Protein AF-A0A7T8HJ58-F1 (afdb_monomer_lite)

InterPro domains:
  IPR012337 Ribonuclease H-like superfamily [SSF53098] (1-190)

Secondary structure (DSSP, 8-state):
-HHHHHHTHHHHHHHT-STTTGGGSPPHHHHHHHHHHHHHHHHHHHHHHHHHSTT----HHHHSPPTT--HHHHHHHHHHHHHHHHHT--HHHHHHHHHHHHHSTTTTTS---HHHHHHHHHHHHHS---------------------------PPPHHHHHHHHHHHHHHSPPPPTTS-HHHHHHHHTTT-SS--

Organism: Caligus rogercresseyi (NCBI:txid217165)

pLDDT: mean 79.48, std 18.2, range [26.64, 95.81]

Structure (mmCIF, N/CA/C/O backbone):
data_AF-A0A7T8HJ58-F1
#
_entry.id   AF-A0A7T8HJ58-F1
#
loop_
_atom_site.group_PDB
_atom_site.id
_atom_site.type_symbol
_atom_site.label_atom_id
_atom_site.label_alt_id
_atom_site.label_comp_id
_atom_site.label_asym_id
_atom_site.label_entity_id
_atom_site.label_seq_id
_atom_site.pdbx_PDB_ins_code
_atom_site.Cartn_x
_atom_site.Cartn_y
_atom_site.Cartn_z
_atom_site.occupancy
_atom_site.B_iso_or_equiv
_atom_site.auth_seq_id
_atom_site.auth_comp_id
_atom_site.auth_asym_id
_atom_site.auth_atom_id
_atom_site.pdbx_PDB_model_num
ATOM 1 N N . MET A 1 1 ? -7.816 -9.466 20.596 1.00 88.56 1 MET A N 1
ATOM 2 C CA . MET A 1 1 ? -8.111 -9.306 22.045 1.00 88.56 1 MET A CA 1
ATOM 3 C C . MET A 1 1 ? -9.407 -8.534 22.263 1.00 88.56 1 MET A C 1
ATOM 5 O O . MET A 1 1 ? -10.289 -9.094 22.894 1.00 88.56 1 MET A O 1
ATOM 9 N N . ILE A 1 2 ? -9.541 -7.308 21.736 1.00 92.75 2 ILE A N 1
ATOM 10 C CA . ILE A 1 2 ? -10.750 -6.470 21.883 1.00 92.75 2 ILE A CA 1
ATOM 11 C C . ILE A 1 2 ? -12.004 -7.170 21.347 1.00 92.75 2 ILE A C 1
ATOM 13 O O . ILE A 1 2 ? -13.004 -7.227 22.049 1.00 92.75 2 ILE A O 1
ATOM 17 N N . GLU A 1 3 ? -11.918 -7.798 20.173 1.00 94.44 3 GLU A N 1
ATOM 18 C CA . GLU A 1 3 ? -12.999 -8.624 19.614 1.00 94.44 3 GLU A CA 1
ATOM 19 C C . GLU A 1 3 ? -13.558 -9.648 20.614 1.00 94.44 3 GLU A C 1
ATOM 21 O O . GLU A 1 3 ? -14.758 -9.680 20.856 1.00 94.44 3 GLU A O 1
ATOM 26 N N . ARG A 1 4 ? -12.687 -10.390 21.311 1.00 95.00 4 ARG A N 1
ATOM 27 C CA . ARG A 1 4 ? -13.115 -11.354 22.338 1.00 95.00 4 ARG A CA 1
ATOM 28 C C . ARG A 1 4 ? -13.800 -10.682 23.528 1.00 95.00 4 ARG A C 1
ATOM 30 O O . ARG A 1 4 ? -14.690 -11.273 24.123 1.00 95.00 4 ARG A O 1
ATOM 37 N N . ILE A 1 5 ? -13.380 -9.477 23.912 1.00 92.56 5 ILE A N 1
ATOM 38 C CA . ILE A 1 5 ? -14.014 -8.728 25.010 1.00 92.56 5 ILE A CA 1
ATOM 39 C C . ILE A 1 5 ? -15.430 -8.303 24.602 1.00 92.56 5 ILE A C 1
ATOM 41 O O . ILE A 1 5 ? -16.358 -8.462 25.392 1.00 92.56 5 ILE A O 1
ATOM 45 N N . LEU A 1 6 ? -15.598 -7.821 23.366 1.00 94.44 6 LEU A N 1
ATOM 46 C CA . LEU A 1 6 ? -16.897 -7.446 22.805 1.00 94.44 6 LEU A CA 1
ATOM 47 C C . LEU A 1 6 ? -17.836 -8.662 22.705 1.00 94.44 6 LEU A C 1
ATOM 49 O O . LEU A 1 6 ? -18.962 -8.610 23.197 1.00 94.44 6 LEU A O 1
ATOM 53 N N . GLU A 1 7 ? -17.351 -9.789 22.173 1.00 95.81 7 GLU A N 1
ATOM 54 C CA . GLU A 1 7 ? -18.101 -11.053 22.077 1.00 95.81 7 GLU A CA 1
ATOM 55 C C . GLU A 1 7 ? -18.546 -11.590 23.445 1.00 95.81 7 GLU A C 1
ATOM 57 O O . GLU A 1 7 ? -19.668 -12.069 23.609 1.00 95.81 7 GLU A O 1
ATOM 62 N N . GLN A 1 8 ? -17.669 -11.509 24.450 1.00 95.50 8 GLN A N 1
ATOM 63 C CA . GLN A 1 8 ? -17.928 -12.023 25.796 1.00 95.50 8 GLN A CA 1
ATOM 64 C C . GLN A 1 8 ? -18.651 -11.013 26.701 1.00 95.50 8 GLN A C 1
ATOM 66 O O . GLN A 1 8 ? -18.809 -11.270 27.896 1.00 95.50 8 GLN A O 1
ATOM 71 N N . GLY A 1 9 ? -19.137 -9.888 26.165 1.00 92.75 9 GLY A N 1
ATOM 72 C CA . GLY A 1 9 ? -19.814 -8.831 26.924 1.00 92.75 9 GLY A CA 1
ATOM 73 C C . GLY A 1 9 ? -20.884 -9.330 27.913 1.00 92.75 9 GLY A C 1
ATOM 74 O O . GLY A 1 9 ? -20.852 -8.931 29.082 1.00 92.75 9 GLY A O 1
ATOM 75 N N . PRO A 1 10 ? -21.801 -10.242 27.528 1.00 92.88 10 PRO A N 1
ATOM 76 C CA . PRO A 1 10 ? -22.794 -10.800 28.450 1.00 92.88 10 PRO A CA 1
ATOM 77 C C . PRO A 1 10 ? -22.184 -11.633 29.586 1.00 92.88 10 PRO A C 1
ATOM 79 O O . PRO A 1 10 ? -22.641 -11.550 30.728 1.00 92.88 10 PRO A O 1
ATOM 82 N N . ALA A 1 11 ? -21.144 -12.419 29.293 1.00 94.56 11 ALA A N 1
ATOM 83 C CA . ALA A 1 11 ? -20.448 -13.230 30.289 1.00 94.56 11 ALA A CA 1
ATOM 84 C C . ALA A 1 11 ? -19.690 -12.345 31.289 1.00 94.56 11 ALA A C 1
ATOM 86 O O . ALA A 1 11 ? -19.762 -12.582 32.493 1.00 94.56 11 ALA A O 1
ATOM 87 N N . ILE A 1 12 ? -19.044 -11.281 30.801 1.00 92.06 12 ILE A N 1
ATOM 88 C CA . ILE A 1 12 ? -18.358 -10.280 31.627 1.00 92.06 12 ILE A CA 1
ATOM 89 C C . ILE A 1 12 ? -19.356 -9.571 32.549 1.00 92.06 12 ILE A C 1
ATOM 91 O O . ILE A 1 12 ? -19.123 -9.493 33.752 1.00 92.06 12 ILE A O 1
ATOM 95 N N . ARG A 1 13 ? -20.504 -9.122 32.020 1.00 92.56 13 ARG A N 1
ATOM 96 C CA . ARG A 1 13 ? -21.575 -8.511 32.830 1.00 92.56 13 ARG A CA 1
ATOM 97 C C . ARG A 1 13 ? -22.054 -9.451 33.933 1.00 92.56 13 ARG A C 1
ATOM 99 O O . ARG A 1 13 ? -22.189 -9.022 35.070 1.00 92.56 13 ARG A O 1
ATOM 106 N N . ARG A 1 14 ? -22.258 -10.733 33.614 1.00 92.31 14 ARG A N 1
ATOM 107 C CA . ARG A 1 14 ? -22.703 -11.741 34.586 1.00 92.31 14 ARG A CA 1
ATOM 108 C C . ARG A 1 14 ? -21.652 -12.035 35.658 1.00 92.31 14 ARG A C 1
ATOM 110 O O . ARG A 1 14 ? -22.008 -12.242 36.810 1.00 92.31 14 ARG A O 1
ATOM 117 N N . ALA A 1 15 ? -20.375 -12.061 35.284 1.00 92.44 15 ALA A N 1
ATOM 118 C CA . ALA A 1 15 ? -19.271 -12.283 36.214 1.00 92.44 15 ALA A CA 1
ATOM 119 C C . ALA A 1 15 ? -19.024 -11.088 37.155 1.00 92.44 15 ALA A C 1
ATOM 121 O O . ALA A 1 15 ? -18.455 -11.267 38.229 1.00 92.44 15 ALA A O 1
ATOM 122 N N . LEU A 1 16 ? -19.440 -9.880 36.762 1.00 92.62 16 LEU A N 1
ATOM 123 C CA . LEU A 1 16 ? -19.224 -8.632 37.503 1.00 92.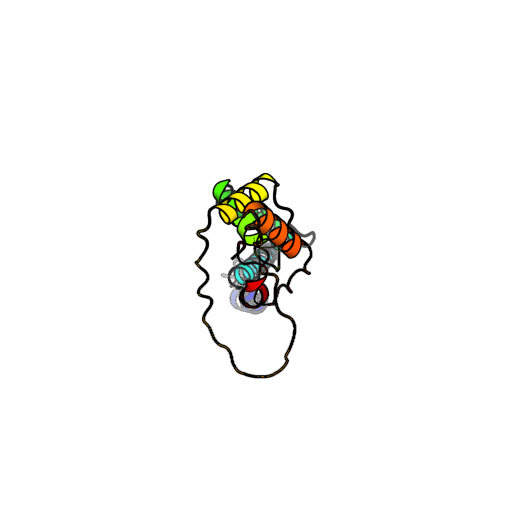62 16 LEU A CA 1
ATOM 124 C C . LEU A 1 16 ? -20.508 -8.060 38.131 1.00 92.62 16 LEU A C 1
ATOM 126 O O . LEU A 1 16 ? -20.518 -6.904 38.544 1.00 92.62 16 LEU A O 1
ATOM 130 N N . ASP A 1 17 ? -21.577 -8.852 38.225 1.00 90.12 17 ASP A N 1
ATOM 131 C CA . ASP A 1 17 ? -22.891 -8.411 38.730 1.00 90.12 17 ASP A CA 1
ATOM 132 C C . ASP A 1 17 ? -22.931 -8.201 40.263 1.00 90.12 17 ASP A C 1
ATOM 134 O O . ASP A 1 17 ? -23.942 -7.807 40.845 1.00 90.12 17 ASP A O 1
ATOM 138 N N . ASP A 1 18 ? -21.811 -8.425 40.954 1.00 93.69 18 ASP A N 1
ATOM 139 C CA . ASP A 1 18 ? -21.693 -8.152 42.381 1.00 93.69 18 ASP A CA 1
ATOM 140 C C . ASP A 1 18 ? -21.575 -6.645 42.658 1.00 93.69 18 ASP A C 1
ATOM 142 O O . ASP A 1 18 ? -20.832 -5.914 42.001 1.00 93.69 18 ASP A O 1
ATOM 146 N N . ARG A 1 19 ? -22.201 -6.167 43.745 1.00 87.50 19 ARG A N 1
ATOM 147 C CA . ARG A 1 19 ? -22.159 -4.743 44.164 1.00 87.50 19 ARG A CA 1
ATOM 148 C C . ARG A 1 19 ? -20.751 -4.147 44.263 1.00 87.50 19 ARG A C 1
ATOM 150 O O . ARG A 1 19 ? -20.590 -2.935 44.166 1.00 87.50 19 ARG A O 1
ATOM 157 N N . ARG A 1 20 ? -19.737 -4.979 44.522 1.00 90.94 20 ARG A N 1
ATOM 158 C CA . ARG A 1 20 ? -18.341 -4.540 44.655 1.00 90.94 20 ARG A CA 1
ATOM 159 C C . ARG A 1 20 ? -17.664 -4.303 43.312 1.00 90.94 20 ARG A C 1
ATOM 161 O O . ARG A 1 20 ? -16.733 -3.515 43.276 1.00 90.94 20 ARG A O 1
ATOM 168 N N . THR A 1 21 ? -18.105 -4.961 42.246 1.00 90.62 21 THR A N 1
ATOM 169 C CA . THR A 1 21 ? -17.455 -4.965 40.925 1.00 90.62 21 THR A CA 1
ATOM 170 C C . THR A 1 21 ? -18.349 -4.417 39.819 1.00 90.62 21 THR A C 1
ATOM 172 O O . THR A 1 21 ? -17.864 -4.191 38.716 1.00 90.62 21 THR A O 1
ATOM 175 N N . GLN A 1 22 ? -19.606 -4.087 40.123 1.00 88.62 22 GLN A N 1
ATOM 176 C CA . GLN A 1 22 ? -20.561 -3.500 39.181 1.00 88.62 22 GLN A CA 1
ATOM 177 C C . GLN A 1 22 ? -20.037 -2.230 38.488 1.00 88.62 22 GLN A C 1
ATOM 179 O O . GLN A 1 22 ? -20.353 -1.978 37.330 1.00 88.62 22 GLN A O 1
ATOM 184 N N . HIS A 1 23 ? -19.200 -1.444 39.172 1.00 89.06 23 HIS A N 1
ATOM 185 C CA . HIS A 1 23 ? -18.573 -0.240 38.615 1.00 89.06 23 HIS A CA 1
ATOM 186 C C . HIS A 1 23 ? -17.506 -0.530 37.542 1.00 89.06 23 HIS A C 1
ATOM 188 O O . HIS A 1 23 ? -17.056 0.395 36.878 1.00 89.06 23 HIS A O 1
ATOM 194 N N . LEU A 1 24 ? -17.087 -1.791 37.387 1.00 91.50 24 LEU A N 1
ATOM 195 C CA . LEU A 1 24 ? -16.155 -2.253 36.353 1.00 91.50 24 LEU A CA 1
ATOM 196 C C . LEU A 1 24 ? -16.876 -2.767 35.103 1.00 91.50 24 LEU A C 1
ATOM 198 O O . LEU A 1 24 ? -16.220 -3.120 34.125 1.00 91.50 24 LEU A O 1
ATOM 202 N N . ILE A 1 25 ? -18.210 -2.862 35.130 1.00 91.94 25 ILE A N 1
ATOM 203 C CA . ILE A 1 25 ? -18.982 -3.263 33.958 1.00 91.94 25 ILE A CA 1
ATOM 204 C C . ILE A 1 25 ? -18.832 -2.170 32.891 1.00 91.94 25 ILE A C 1
ATOM 206 O O . ILE A 1 25 ? -19.211 -1.029 33.165 1.00 91.94 25 ILE A O 1
ATOM 210 N N . PRO A 1 26 ? -18.354 -2.503 31.676 1.00 91.62 26 PRO A N 1
ATOM 211 C CA . PRO A 1 26 ? -18.204 -1.522 30.611 1.00 91.62 26 PRO A CA 1
ATOM 212 C C . PRO A 1 26 ? -19.526 -0.806 30.322 1.00 91.62 26 PRO A C 1
ATOM 214 O O . PRO A 1 26 ? -20.581 -1.434 30.114 1.00 91.62 26 PRO A O 1
ATOM 217 N N . SER A 1 27 ? -19.457 0.519 30.315 1.00 93.69 27 SER A N 1
ATOM 218 C CA . SER A 1 27 ? -20.542 1.380 29.864 1.00 93.69 27 SER A CA 1
ATOM 219 C C . SER A 1 27 ? -20.723 1.262 28.347 1.00 93.69 27 SER A C 1
ATOM 221 O O . SER A 1 27 ? -19.901 0.660 27.654 1.00 93.69 27 SER A O 1
ATOM 223 N N . TRP A 1 28 ? -21.801 1.839 27.806 1.00 93.88 28 TRP A N 1
ATOM 224 C CA . TRP A 1 28 ? -21.956 1.914 26.349 1.00 93.88 28 TRP A CA 1
ATOM 225 C C . TRP A 1 28 ? -20.803 2.700 25.706 1.00 93.88 28 TRP A C 1
ATOM 227 O O . TRP A 1 28 ? -20.348 2.322 24.641 1.00 93.88 28 TRP A O 1
ATOM 237 N N . GLN A 1 29 ? -20.267 3.728 26.379 1.00 94.44 29 GLN A N 1
ATOM 238 C CA . GLN A 1 29 ? -19.170 4.546 25.848 1.00 94.44 29 GLN A CA 1
ATOM 239 C C . GLN A 1 29 ? -17.892 3.726 25.728 1.00 94.44 29 GLN A C 1
ATOM 241 O O . GLN A 1 29 ? -17.191 3.815 24.724 1.00 94.44 29 GLN A O 1
ATOM 246 N N . ASP A 1 30 ? -17.608 2.902 26.737 1.00 93.69 30 ASP A N 1
ATOM 247 C CA . ASP A 1 30 ? -16.460 1.999 26.696 1.00 93.69 30 ASP A CA 1
ATOM 248 C C . ASP A 1 30 ? -16.602 1.002 25.539 1.00 93.69 30 ASP A C 1
ATOM 250 O O . ASP A 1 30 ? -15.628 0.720 24.843 1.00 93.69 30 ASP A O 1
ATOM 254 N N . ILE A 1 31 ? -17.821 0.495 25.309 1.00 93.69 31 ILE A N 1
ATOM 255 C CA . ILE A 1 31 ? -18.131 -0.415 24.200 1.00 93.69 31 ILE A CA 1
ATOM 256 C C . ILE A 1 31 ? -17.937 0.283 22.852 1.00 93.69 31 ILE A C 1
ATOM 258 O O . ILE A 1 31 ? -17.195 -0.245 22.030 1.00 93.69 31 ILE A O 1
ATOM 262 N N . ASP A 1 32 ? -18.484 1.483 22.658 1.00 92.62 32 ASP A N 1
ATOM 263 C CA . ASP A 1 32 ? -18.338 2.254 21.416 1.00 92.62 32 ASP A CA 1
ATOM 264 C C . ASP A 1 32 ? -16.855 2.528 21.090 1.00 92.62 32 ASP A C 1
ATOM 266 O O . ASP A 1 32 ? -16.406 2.402 19.946 1.00 92.62 32 ASP A O 1
ATOM 270 N N . VAL A 1 33 ? -16.052 2.867 22.108 1.00 93.75 33 VAL A N 1
ATOM 271 C CA . VAL A 1 33 ? -14.602 3.066 21.953 1.00 93.75 33 VAL A CA 1
ATOM 272 C C . VAL A 1 33 ? -13.906 1.758 21.576 1.00 93.75 33 VAL A C 1
ATOM 274 O O . VAL A 1 33 ? -13.052 1.753 20.685 1.00 93.75 33 VAL A O 1
ATOM 277 N N . MET A 1 34 ? -14.263 0.645 22.221 1.00 94.62 34 MET A N 1
ATOM 278 C CA . MET A 1 34 ? -13.721 -0.675 21.892 1.00 94.62 34 MET A CA 1
ATOM 279 C C . MET A 1 34 ? -14.100 -1.114 20.474 1.00 94.62 34 MET A C 1
ATOM 281 O O . MET A 1 34 ? -13.246 -1.641 19.767 1.00 94.62 34 MET A O 1
ATOM 285 N N . GLU A 1 35 ? -15.331 -0.875 20.027 1.00 93.44 35 GLU A N 1
ATOM 286 C CA . GLU A 1 35 ? -15.784 -1.186 18.668 1.00 93.44 35 GLU A CA 1
ATOM 287 C C . GLU A 1 35 ? -15.015 -0.377 17.620 1.00 93.44 3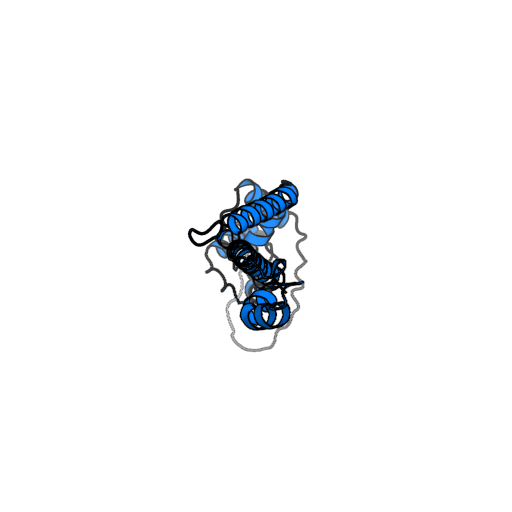5 GLU A C 1
ATOM 289 O O . GLU A 1 35 ? -14.481 -0.953 16.670 1.00 93.44 35 GLU A O 1
ATOM 294 N N . SER A 1 36 ? -14.856 0.932 17.841 1.00 93.31 36 SER A N 1
ATOM 295 C CA . SER A 1 36 ? -14.039 1.799 16.983 1.00 93.31 36 SER A CA 1
ATOM 296 C C . SER A 1 36 ? -12.575 1.346 16.928 1.00 93.31 36 SER A C 1
ATOM 298 O O . SER A 1 36 ? -11.978 1.280 15.852 1.00 93.31 36 SER A O 1
ATOM 300 N N . GLY A 1 37 ? -12.003 0.966 18.076 1.00 92.88 37 GLY A N 1
ATOM 301 C CA . GLY A 1 37 ? -10.657 0.400 18.156 1.00 92.88 37 GLY A CA 1
ATOM 302 C C . GLY A 1 37 ? -10.531 -0.936 17.427 1.00 92.88 37 GLY A C 1
ATOM 303 O O . GLY A 1 37 ? -9.549 -1.167 16.726 1.00 92.88 37 GLY A O 1
ATOM 304 N N . ASN A 1 38 ? -11.531 -1.809 17.545 1.00 93.75 38 ASN A N 1
ATOM 305 C CA . ASN A 1 38 ? -11.549 -3.099 16.864 1.00 93.75 38 ASN A CA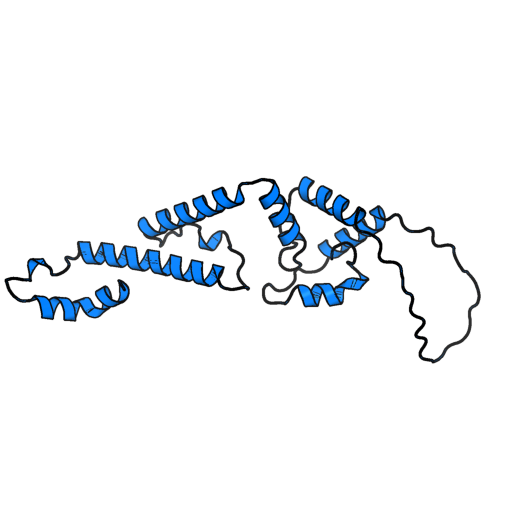 1
ATOM 306 C C . ASN A 1 38 ? -11.634 -2.930 15.342 1.00 93.75 38 ASN A C 1
ATOM 308 O O . ASN A 1 38 ? -10.910 -3.608 14.619 1.00 93.75 38 ASN A O 1
ATOM 312 N N . ALA A 1 39 ? -12.468 -2.003 14.860 1.00 90.25 39 ALA A N 1
ATOM 313 C CA . ALA A 1 39 ? -12.574 -1.676 13.441 1.00 90.25 39 ALA A CA 1
ATOM 314 C C . ALA A 1 39 ? -11.237 -1.168 12.877 1.00 90.25 39 ALA A C 1
ATOM 316 O O . ALA A 1 39 ? -10.753 -1.696 11.876 1.00 90.25 39 ALA A O 1
ATOM 317 N N . ALA A 1 40 ? -10.595 -0.221 13.570 1.00 90.94 40 ALA A N 1
ATOM 318 C CA . ALA A 1 40 ? -9.294 0.305 13.164 1.00 90.94 40 ALA A CA 1
ATOM 319 C C . ALA A 1 40 ? -8.216 -0.793 13.133 1.00 90.94 40 ALA A C 1
ATOM 321 O O . ALA A 1 40 ? -7.462 -0.902 12.168 1.00 90.94 40 ALA A O 1
ATOM 322 N N . LEU A 1 41 ? -8.160 -1.648 14.161 1.00 91.31 41 LEU A N 1
ATOM 323 C CA . LEU A 1 41 ? -7.184 -2.739 14.231 1.00 91.31 41 LEU A CA 1
ATOM 324 C C . LEU A 1 41 ? -7.408 -3.819 13.169 1.00 91.31 41 LEU A C 1
ATOM 326 O O . LEU A 1 41 ? -6.426 -4.389 12.704 1.00 91.31 41 LEU A O 1
ATOM 330 N N . LYS A 1 42 ? -8.656 -4.088 12.762 1.00 89.62 42 LYS A N 1
ATOM 331 C CA . LYS A 1 42 ? -8.942 -4.994 11.639 1.00 89.62 42 LYS A CA 1
ATOM 332 C C . LYS A 1 42 ? -8.349 -4.459 10.340 1.00 89.62 42 LYS A C 1
ATOM 334 O O . LYS A 1 42 ? -7.586 -5.170 9.702 1.00 89.62 42 LYS A O 1
ATOM 339 N N . LYS A 1 43 ? -8.570 -3.177 10.029 1.00 87.25 43 LYS A N 1
ATOM 340 C CA . LYS A 1 43 ? -7.964 -2.537 8.848 1.00 87.25 43 LYS A CA 1
ATOM 341 C C . LYS A 1 43 ? -6.429 -2.585 8.878 1.00 87.25 43 LYS A C 1
ATOM 343 O O . LYS A 1 43 ? -5.807 -2.802 7.846 1.00 87.25 43 LYS A O 1
ATOM 348 N N . VAL A 1 44 ? -5.806 -2.428 10.051 1.00 87.94 44 VAL A N 1
ATOM 349 C CA . VAL A 1 44 ? -4.344 -2.588 10.199 1.00 87.94 44 VAL A CA 1
ATOM 350 C C . VAL A 1 44 ? -3.890 -4.029 9.990 1.00 87.94 44 VAL A C 1
ATOM 352 O O . VAL A 1 44 ? -2.824 -4.249 9.415 1.00 87.94 44 VAL A O 1
ATOM 355 N N . ALA A 1 45 ? -4.657 -5.005 10.474 1.00 88.56 45 ALA A N 1
ATOM 356 C CA . ALA A 1 45 ? -4.354 -6.415 10.268 1.00 88.56 45 ALA A CA 1
ATOM 357 C C . ALA A 1 45 ? -4.406 -6.766 8.777 1.00 88.56 45 ALA A C 1
ATOM 359 O O . ALA A 1 45 ? -3.425 -7.300 8.272 1.00 88.56 45 ALA A O 1
ATOM 360 N N . ASP A 1 46 ? -5.471 -6.363 8.079 1.00 85.88 46 ASP A N 1
ATOM 361 C CA . ASP A 1 46 ? -5.622 -6.547 6.630 1.00 85.88 46 ASP A CA 1
ATOM 362 C C . ASP A 1 46 ? -4.464 -5.881 5.869 1.00 85.88 46 ASP A C 1
ATOM 364 O O . ASP A 1 46 ? -3.865 -6.475 4.977 1.00 85.88 46 ASP A O 1
ATOM 368 N N . PHE A 1 47 ? -4.082 -4.665 6.273 1.00 85.00 47 PHE A N 1
ATOM 369 C CA . PHE A 1 47 ? -2.929 -3.972 5.700 1.00 85.00 47 PHE A CA 1
ATOM 370 C C . PHE A 1 47 ? -1.609 -4.721 5.920 1.00 85.00 47 PHE A C 1
ATOM 372 O O . PHE A 1 47 ? -0.790 -4.817 5.013 1.00 85.00 47 PHE A O 1
ATOM 379 N N . THR A 1 48 ? -1.381 -5.245 7.124 1.00 86.75 48 THR A N 1
ATOM 380 C CA . THR A 1 48 ? -0.143 -5.969 7.449 1.00 86.75 48 THR A CA 1
ATOM 381 C C . THR A 1 48 ? -0.080 -7.310 6.725 1.00 86.75 48 THR A C 1
ATOM 383 O O . THR A 1 48 ? 0.996 -7.720 6.299 1.00 86.75 48 THR A O 1
ATOM 386 N N . ASP A 1 49 ? -1.221 -7.977 6.565 1.00 86.06 49 ASP A N 1
ATOM 387 C CA . ASP A 1 49 ? -1.338 -9.199 5.774 1.00 86.06 49 ASP A CA 1
ATOM 388 C C . ASP A 1 49 ? -1.032 -8.918 4.300 1.00 86.06 49 ASP A C 1
ATOM 390 O O . ASP A 1 49 ? -0.186 -9.590 3.717 1.00 86.06 49 ASP A O 1
ATOM 394 N N . ALA A 1 50 ? -1.591 -7.838 3.741 1.00 83.12 50 ALA A N 1
ATOM 395 C CA . ALA A 1 50 ? -1.266 -7.385 2.392 1.00 83.12 50 ALA A CA 1
ATOM 396 C C . ALA A 1 50 ? 0.235 -7.083 2.238 1.00 83.12 50 ALA A C 1
ATOM 398 O O . ALA A 1 50 ? 0.856 -7.583 1.305 1.00 83.12 50 ALA A O 1
ATOM 399 N N . LEU A 1 51 ? 0.848 -6.358 3.184 1.00 77.69 51 LEU A N 1
ATOM 400 C CA . LEU A 1 51 ? 2.298 -6.112 3.196 1.00 77.69 51 LEU A CA 1
ATOM 401 C C . LEU A 1 51 ? 3.132 -7.393 3.267 1.00 77.69 51 LEU A C 1
ATOM 403 O O . LEU A 1 51 ? 4.243 -7.439 2.742 1.00 77.69 51 LEU A O 1
ATOM 407 N N . SER A 1 52 ? 2.643 -8.390 3.999 1.00 82.81 52 SER A N 1
ATOM 408 C CA . SER A 1 52 ? 3.328 -9.668 4.163 1.00 82.81 52 SER A CA 1
ATOM 409 C C . SER A 1 52 ? 3.080 -10.612 2.991 1.00 82.81 52 SER A C 1
ATOM 411 O O . SER A 1 52 ? 3.817 -11.589 2.844 1.00 82.81 52 SER A O 1
ATOM 413 N N . SER A 1 53 ? 2.051 -10.355 2.187 1.00 74.06 53 SER A N 1
ATOM 414 C CA . SER A 1 53 ? 1.781 -11.100 0.973 1.00 74.06 53 SER A CA 1
ATOM 415 C C . SER A 1 53 ? 2.746 -10.633 -0.114 1.00 74.06 53 SER A C 1
ATOM 417 O O . SER A 1 53 ? 2.823 -9.462 -0.469 1.00 74.06 53 SER A O 1
ATOM 419 N N . GLU A 1 54 ? 3.500 -11.569 -0.668 1.00 64.69 54 GLU A N 1
ATOM 420 C CA . GLU A 1 54 ? 4.404 -11.345 -1.805 1.00 64.69 54 GLU A CA 1
ATOM 421 C C . GLU A 1 54 ? 3.667 -10.920 -3.097 1.00 64.69 54 GLU A C 1
ATOM 423 O O . GLU A 1 54 ? 4.310 -10.553 -4.079 1.00 64.69 54 GLU A O 1
ATOM 428 N N . GLN A 1 55 ? 2.327 -10.951 -3.107 1.00 55.50 55 GLN A N 1
ATOM 429 C CA . GLN A 1 55 ? 1.491 -10.624 -4.265 1.00 55.50 55 GLN A CA 1
ATOM 430 C C . GLN A 1 55 ? 0.871 -9.218 -4.254 1.00 55.50 55 GLN A C 1
ATOM 432 O O . GLN A 1 55 ? 0.376 -8.801 -5.300 1.00 55.50 55 GLN A O 1
ATOM 437 N N . ALA A 1 56 ? 0.871 -8.476 -3.142 1.00 54.16 56 ALA A N 1
ATOM 438 C CA . ALA A 1 56 ? 0.183 -7.184 -3.091 1.00 54.16 56 ALA A CA 1
ATOM 439 C C . ALA A 1 56 ? 1.165 -6.005 -3.099 1.00 54.16 56 ALA A C 1
ATOM 441 O O . ALA A 1 56 ? 1.886 -5.760 -2.132 1.00 54.16 56 ALA A O 1
ATOM 442 N N . LEU A 1 57 ? 1.147 -5.215 -4.177 1.00 61.81 57 LEU A N 1
ATOM 443 C CA . LEU A 1 57 ? 1.621 -3.836 -4.093 1.00 61.81 57 LEU A CA 1
ATOM 444 C C . LEU A 1 57 ? 0.733 -3.070 -3.110 1.00 61.81 57 LEU A C 1
ATOM 446 O O . LEU A 1 57 ? -0.486 -3.241 -3.094 1.00 61.81 57 LEU A O 1
ATOM 450 N N . ILE A 1 58 ? 1.344 -2.193 -2.315 1.00 63.97 58 ILE A N 1
ATOM 451 C CA . ILE A 1 58 ? 0.611 -1.246 -1.475 1.00 63.97 58 ILE A CA 1
ATOM 452 C C . ILE A 1 58 ? -0.125 -0.289 -2.415 1.00 63.97 58 ILE A C 1
ATOM 454 O O . ILE A 1 58 ? 0.467 0.664 -2.918 1.00 63.97 58 ILE A O 1
ATOM 458 N N . THR A 1 59 ? -1.398 -0.555 -2.688 1.00 61.91 59 THR A N 1
ATOM 459 C CA . THR A 1 59 ? -2.241 0.363 -3.451 1.00 61.91 59 THR A CA 1
ATOM 460 C C . THR A 1 59 ? -2.661 1.534 -2.567 1.00 61.91 59 THR A C 1
ATOM 462 O O . THR A 1 59 ? -2.896 1.371 -1.366 1.00 61.91 59 THR A O 1
ATOM 465 N N . GLU A 1 60 ? -2.763 2.730 -3.157 1.00 64.56 60 GLU A N 1
ATOM 466 C CA . GLU A 1 60 ? -3.231 3.933 -2.449 1.00 64.56 60 GLU A CA 1
ATOM 467 C C . GLU A 1 60 ? -4.599 3.699 -1.791 1.00 64.56 60 GLU A C 1
ATOM 469 O O . GLU A 1 60 ? -4.810 4.094 -0.644 1.00 64.56 60 GLU A O 1
ATOM 474 N N . ASP A 1 61 ? -5.479 2.949 -2.456 1.00 67.75 61 ASP A N 1
ATOM 475 C CA . ASP A 1 61 ? -6.833 2.622 -1.998 1.00 67.75 61 ASP A CA 1
ATOM 476 C C . ASP A 1 61 ? -6.885 1.950 -0.618 1.00 67.75 61 ASP A C 1
ATOM 478 O O . ASP A 1 61 ? -7.846 2.131 0.131 1.00 67.75 61 ASP A O 1
ATOM 482 N N . LEU A 1 62 ? -5.843 1.205 -0.234 1.00 74.88 62 LEU A N 1
ATOM 483 C CA . LEU A 1 62 ? -5.802 0.501 1.049 1.00 74.88 62 LEU A CA 1
ATOM 484 C C . LEU A 1 62 ? -5.638 1.463 2.238 1.00 74.88 62 LEU A C 1
ATOM 486 O O . LEU A 1 62 ? -6.139 1.204 3.338 1.00 74.88 62 LEU A O 1
ATOM 490 N N . LEU A 1 63 ? -4.948 2.585 2.019 1.00 79.31 63 LEU A N 1
ATOM 491 C CA . LEU A 1 63 ? -4.634 3.579 3.046 1.00 79.31 63 LEU A CA 1
ATOM 492 C C . LEU A 1 63 ? -5.383 4.905 2.868 1.00 79.31 63 LEU A C 1
ATOM 494 O O . LEU A 1 63 ? -5.220 5.807 3.691 1.00 79.31 63 LEU A O 1
ATOM 498 N N . LEU A 1 64 ? -6.232 5.034 1.850 1.00 83.38 64 LEU A N 1
ATOM 499 C CA . LEU A 1 64 ? -7.119 6.184 1.718 1.00 83.38 64 LEU A CA 1
ATOM 500 C C . LEU A 1 64 ? -8.281 6.088 2.727 1.00 83.38 64 LEU A C 1
ATOM 502 O O . LEU A 1 64 ? -8.867 5.010 2.897 1.00 83.38 64 LEU A O 1
ATOM 506 N N . PRO A 1 65 ? -8.613 7.178 3.446 1.00 83.88 65 PRO A N 1
ATOM 507 C CA . PRO A 1 65 ? -9.795 7.216 4.301 1.00 83.88 65 PRO A CA 1
ATOM 508 C C . PRO A 1 65 ? -11.064 6.946 3.485 1.00 83.88 65 PRO A C 1
ATOM 510 O O . PRO A 1 65 ? -11.304 7.614 2.481 1.00 83.88 65 PRO A O 1
ATOM 513 N N . ALA A 1 66 ? -11.866 5.979 3.922 1.00 84.69 66 ALA A N 1
ATOM 514 C CA . ALA A 1 66 ? -13.159 5.659 3.324 1.00 84.69 66 ALA A CA 1
ATOM 515 C C . ALA A 1 66 ? -14.300 6.334 4.106 1.00 84.69 66 ALA A C 1
ATOM 517 O O . ALA A 1 66 ? -14.126 6.692 5.272 1.00 84.69 66 ALA A O 1
ATOM 518 N N . GLU A 1 67 ? -15.474 6.519 3.495 1.00 82.94 67 GLU A N 1
ATOM 519 C CA . GLU A 1 67 ? -16.604 7.184 4.171 1.00 82.94 67 GLU A CA 1
ATOM 520 C C . GLU A 1 67 ? -17.115 6.390 5.383 1.00 82.94 67 GLU A C 1
ATOM 522 O O . GLU A 1 67 ? -17.595 6.971 6.356 1.00 82.94 67 GLU A O 1
ATOM 527 N N . GLU A 1 68 ? -16.984 5.064 5.348 1.00 85.69 68 GLU A N 1
ATOM 528 C CA . GLU A 1 68 ? -17.354 4.164 6.438 1.00 85.69 68 GLU A CA 1
ATOM 529 C C . GLU A 1 68 ? -16.327 4.099 7.579 1.00 85.69 68 GLU A C 1
ATOM 531 O O . GLU A 1 68 ? -16.586 3.467 8.610 1.00 85.69 68 GLU A O 1
ATOM 536 N N . ASP A 1 69 ? -15.156 4.718 7.417 1.00 87.25 69 ASP A N 1
ATOM 537 C CA . ASP A 1 69 ? -14.106 4.652 8.422 1.00 87.25 69 ASP A CA 1
ATOM 538 C C . ASP A 1 69 ? -14.461 5.488 9.657 1.00 87.25 69 ASP A C 1
ATOM 540 O O . ASP A 1 69 ? -14.899 6.640 9.599 1.00 87.25 69 ASP A O 1
ATOM 544 N N . THR A 1 70 ? -14.195 4.923 10.834 1.00 88.88 70 THR A N 1
ATOM 545 C CA . THR A 1 70 ? -14.266 5.696 12.076 1.00 88.88 70 THR A CA 1
ATOM 546 C C . THR A 1 70 ? -13.187 6.780 12.080 1.00 88.88 70 THR A C 1
ATOM 548 O O . THR A 1 70 ? -12.115 6.607 11.501 1.00 88.88 70 THR A O 1
ATOM 551 N N . GLN A 1 71 ? -13.391 7.871 12.830 1.00 91.44 71 GLN A N 1
ATOM 552 C CA . GLN A 1 71 ? -12.366 8.919 12.978 1.00 91.44 71 GLN A CA 1
ATOM 553 C C . GLN A 1 71 ? -11.000 8.354 13.415 1.00 91.44 71 GLN A C 1
ATOM 555 O O . GLN A 1 71 ? -9.954 8.857 13.003 1.00 91.44 71 GLN A O 1
ATOM 560 N N . LEU A 1 72 ? -11.000 7.318 14.263 1.00 91.31 72 LEU A N 1
ATOM 561 C CA . LEU A 1 72 ? -9.776 6.635 14.674 1.00 91.31 72 LEU A CA 1
ATOM 562 C C . LEU A 1 72 ? -9.104 5.927 13.489 1.00 91.31 72 LEU A C 1
ATOM 564 O O . LEU A 1 72 ? -7.894 6.056 13.324 1.00 91.31 72 LEU A O 1
ATOM 568 N N . THR A 1 73 ? -9.885 5.227 12.665 1.00 90.12 73 THR A N 1
ATOM 569 C CA . THR A 1 73 ? -9.403 4.526 11.467 1.00 90.12 73 THR A CA 1
ATOM 570 C C . THR A 1 73 ? -8.814 5.506 10.452 1.00 90.12 73 THR A C 1
ATOM 572 O O . THR A 1 73 ? -7.688 5.291 10.008 1.00 90.12 73 THR A O 1
ATOM 575 N N . CYS A 1 74 ? -9.486 6.632 10.176 1.00 90.44 74 CYS A N 1
ATOM 576 C CA . CYS A 1 74 ? -8.961 7.675 9.284 1.00 90.44 74 CYS A CA 1
ATOM 577 C C . CYS A 1 74 ? -7.615 8.219 9.775 1.00 90.44 74 CYS A C 1
ATOM 579 O O . CYS A 1 74 ? -6.644 8.243 9.026 1.00 90.44 74 CYS A O 1
ATOM 581 N N . ARG A 1 75 ? -7.520 8.588 11.061 1.00 91.44 75 ARG A N 1
ATOM 582 C CA . ARG A 1 75 ? -6.263 9.092 11.644 1.00 91.44 75 ARG A CA 1
ATOM 583 C C . ARG A 1 75 ? -5.137 8.067 11.574 1.00 91.44 75 ARG A C 1
ATOM 585 O O . ARG A 1 75 ? -3.975 8.438 11.426 1.00 91.44 75 ARG A O 1
ATOM 592 N N . LEU A 1 76 ? -5.462 6.788 11.738 1.00 90.38 76 LEU A N 1
ATOM 593 C CA . LEU A 1 76 ? -4.483 5.712 11.677 1.00 90.38 76 LEU A CA 1
ATOM 594 C C . LEU A 1 76 ? -3.964 5.530 10.251 1.00 90.38 76 LEU A C 1
ATOM 596 O O . LEU A 1 76 ? -2.752 5.531 10.056 1.00 90.38 76 LEU A O 1
ATOM 600 N N . LYS A 1 77 ? -4.871 5.490 9.269 1.00 89.44 77 LYS A N 1
ATOM 601 C CA . LYS A 1 77 ? -4.550 5.489 7.838 1.00 89.44 77 LYS A CA 1
ATOM 602 C C . LYS A 1 77 ? -3.664 6.677 7.452 1.00 89.44 77 LYS A C 1
ATOM 604 O O . LYS A 1 77 ? -2.573 6.474 6.931 1.00 89.44 77 LYS A O 1
ATOM 609 N N . GLU A 1 78 ? -4.044 7.899 7.829 1.00 90.25 78 GLU A N 1
ATOM 610 C CA . GLU A 1 78 ? -3.243 9.114 7.605 1.00 90.25 78 GLU A CA 1
ATOM 611 C C . GLU A 1 78 ? -1.834 9.008 8.207 1.00 90.25 78 GLU A C 1
ATOM 613 O O . GLU A 1 78 ? -0.845 9.380 7.573 1.00 90.25 78 GLU A O 1
ATOM 618 N N . LYS A 1 79 ? -1.719 8.487 9.436 1.00 91.25 79 LYS A N 1
ATOM 619 C CA . LYS A 1 79 ? -0.420 8.294 10.094 1.00 91.25 79 LYS A CA 1
ATOM 620 C C . LYS A 1 79 ? 0.429 7.244 9.392 1.00 91.25 79 LYS A C 1
ATOM 622 O O . LYS A 1 79 ? 1.628 7.465 9.240 1.00 91.25 79 LYS A O 1
ATOM 627 N N . MET A 1 80 ? -0.164 6.132 8.972 1.00 88.38 80 MET A N 1
ATOM 628 C CA . MET A 1 80 ? 0.531 5.071 8.244 1.00 88.38 80 MET A CA 1
ATOM 629 C C . MET A 1 80 ? 1.037 5.581 6.893 1.00 88.38 80 MET A C 1
ATOM 631 O O . MET A 1 80 ? 2.230 5.456 6.615 1.00 88.38 80 MET A O 1
ATOM 635 N N . SER A 1 81 ? 0.181 6.251 6.118 1.00 87.12 81 SER A N 1
ATOM 636 C CA . SER A 1 81 ? 0.561 6.907 4.862 1.00 87.12 81 SER A CA 1
ATOM 637 C C . SER A 1 81 ? 1.674 7.925 5.073 1.00 87.12 81 SER A C 1
ATOM 639 O O . SER A 1 81 ? 2.665 7.909 4.351 1.00 87.12 81 SER A O 1
ATOM 641 N N . GLY A 1 82 ? 1.571 8.764 6.107 1.00 89.88 82 GLY A N 1
ATOM 642 C CA . GLY A 1 82 ? 2.609 9.738 6.439 1.00 89.88 82 GLY A CA 1
ATOM 643 C C . GLY A 1 82 ? 3.965 9.092 6.738 1.00 89.88 82 GLY A C 1
ATOM 644 O O . GLY A 1 82 ? 4.986 9.577 6.262 1.00 89.88 82 GLY A O 1
ATOM 645 N N . VAL A 1 83 ? 3.987 7.976 7.476 1.00 90.50 83 VAL A N 1
ATOM 646 C CA . VAL A 1 83 ? 5.228 7.233 7.761 1.00 90.50 83 VAL A CA 1
ATOM 647 C C . VAL A 1 83 ? 5.820 6.620 6.493 1.00 90.50 83 VAL A C 1
ATOM 649 O O . VAL A 1 83 ? 7.038 6.651 6.331 1.00 90.50 83 VAL A O 1
ATOM 652 N N . LEU A 1 84 ? 4.995 6.064 5.601 1.00 86.75 84 LEU A N 1
ATOM 653 C CA . LEU A 1 84 ? 5.472 5.518 4.328 1.00 86.75 84 LEU A CA 1
ATOM 654 C C . LEU A 1 84 ? 6.043 6.630 3.444 1.00 86.75 84 LEU A C 1
ATOM 656 O O . LEU A 1 84 ? 7.189 6.536 3.015 1.00 86.75 84 LEU A O 1
ATOM 660 N N . MET A 1 85 ? 5.296 7.714 3.242 1.00 87.44 85 MET A N 1
ATOM 661 C CA . MET A 1 85 ? 5.742 8.842 2.423 1.00 87.44 85 MET A CA 1
ATOM 662 C C . MET A 1 85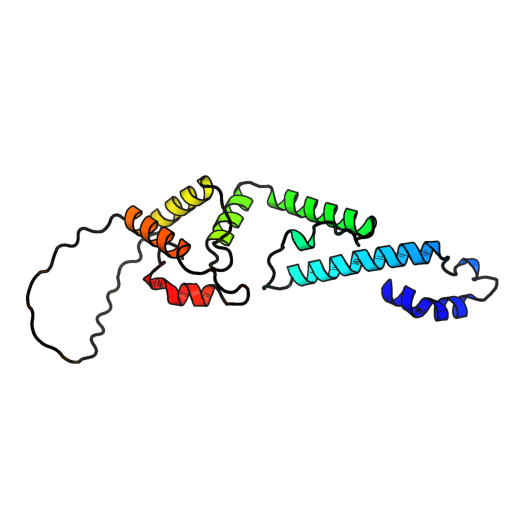 ? 7.040 9.456 2.954 1.00 87.44 85 MET A C 1
ATOM 664 O O . MET A 1 85 ? 7.935 9.750 2.170 1.00 87.44 85 MET A O 1
ATOM 668 N N . ASP A 1 86 ? 7.189 9.581 4.275 1.00 92.31 86 ASP A N 1
ATOM 669 C CA . ASP A 1 86 ? 8.427 10.050 4.904 1.00 92.31 86 ASP A CA 1
ATOM 670 C C . ASP A 1 86 ? 9.595 9.073 4.681 1.00 92.31 86 ASP A C 1
ATOM 672 O O . ASP A 1 86 ? 10.658 9.470 4.198 1.00 92.31 86 ASP A O 1
ATOM 676 N N . LYS A 1 87 ? 9.391 7.772 4.940 1.00 89.56 87 LYS A N 1
ATOM 677 C CA . LYS A 1 87 ? 10.425 6.733 4.767 1.00 89.56 87 LYS A CA 1
ATOM 678 C C . LYS A 1 87 ? 10.907 6.596 3.326 1.00 89.56 87 LYS A C 1
ATOM 680 O O . LYS A 1 87 ? 12.094 6.355 3.107 1.00 89.56 87 LYS A O 1
ATOM 685 N N . TYR A 1 88 ? 10.003 6.736 2.363 1.00 87.88 88 TYR A N 1
ATOM 686 C CA . TYR A 1 88 ? 10.299 6.626 0.938 1.00 87.88 88 TYR A CA 1
ATOM 687 C C . TYR A 1 88 ? 10.487 7.997 0.269 1.00 87.88 88 TYR A C 1
ATOM 689 O O . TYR A 1 88 ? 10.573 8.058 -0.949 1.00 87.88 88 TYR A O 1
ATOM 697 N N . SER A 1 89 ? 10.599 9.099 1.021 1.00 90.75 89 SER A N 1
ATOM 698 C CA . SER A 1 89 ? 10.703 10.462 0.462 1.00 90.75 89 SER A CA 1
ATOM 699 C C . SER A 1 89 ? 11.995 10.731 -0.320 1.00 90.75 89 SER A C 1
ATOM 701 O O . SER A 1 89 ? 12.048 11.637 -1.152 1.00 90.75 89 SER A O 1
ATOM 703 N N . ALA A 1 90 ? 13.057 9.965 -0.055 1.00 93.94 90 ALA A N 1
ATOM 704 C CA . ALA A 1 90 ? 14.354 10.169 -0.685 1.00 93.94 90 ALA A CA 1
ATOM 705 C C . ALA A 1 90 ? 14.269 9.995 -2.212 1.00 93.94 90 ALA A C 1
ATOM 707 O O . ALA A 1 90 ? 13.846 8.949 -2.705 1.00 93.94 90 ALA A O 1
ATOM 708 N N . SER A 1 91 ? 14.746 10.997 -2.961 1.00 90.81 91 SER A N 1
ATOM 709 C CA . SER A 1 91 ? 14.686 11.008 -4.433 1.00 90.81 91 SER A CA 1
ATOM 710 C C . SER A 1 91 ? 15.327 9.765 -5.060 1.00 90.81 91 SER A C 1
ATOM 712 O O . SER A 1 91 ? 14.758 9.184 -5.977 1.00 90.81 91 SER A O 1
ATOM 714 N N . SER A 1 92 ? 16.460 9.297 -4.530 1.00 91.19 92 SER A N 1
ATOM 715 C CA . SER A 1 92 ? 17.106 8.063 -4.996 1.00 91.19 92 SER A CA 1
ATOM 716 C C . SER A 1 92 ? 16.204 6.836 -4.850 1.00 91.19 92 SER A C 1
ATOM 718 O O . SER A 1 92 ? 16.149 6.005 -5.749 1.00 91.19 92 SER A O 1
ATOM 720 N N . THR A 1 93 ? 15.474 6.731 -3.739 1.00 90.81 93 THR A N 1
ATOM 721 C CA . THR A 1 93 ? 14.568 5.611 -3.466 1.00 90.81 93 THR A CA 1
ATOM 722 C C . THR A 1 93 ? 13.347 5.666 -4.375 1.00 90.81 93 THR A C 1
ATOM 724 O O . THR A 1 93 ? 12.992 4.652 -4.961 1.00 90.81 93 THR A O 1
ATOM 727 N N . GLN A 1 94 ? 12.753 6.849 -4.560 1.00 90.00 94 GLN A N 1
ATOM 728 C CA . GLN A 1 94 ? 11.638 7.056 -5.492 1.00 90.00 94 GLN A CA 1
ATOM 729 C C . GLN A 1 94 ? 12.020 6.706 -6.930 1.00 90.00 94 GLN A C 1
ATOM 731 O O . GLN A 1 94 ? 11.274 6.015 -7.613 1.00 90.00 94 GLN A O 1
ATOM 736 N N . LYS A 1 95 ? 13.213 7.122 -7.376 1.00 90.06 95 LYS A N 1
ATOM 737 C CA . LYS A 1 95 ? 13.728 6.778 -8.707 1.00 90.06 95 LYS A CA 1
ATOM 738 C C . LYS A 1 95 ? 13.889 5.273 -8.880 1.00 90.06 95 LYS A C 1
ATOM 740 O O . LYS A 1 95 ? 13.453 4.745 -9.894 1.00 90.06 95 LYS A O 1
ATOM 745 N N . ILE A 1 96 ? 14.480 4.584 -7.899 1.00 90.75 96 ILE A N 1
ATOM 746 C CA . ILE A 1 96 ? 14.623 3.122 -7.946 1.00 90.75 96 ILE A CA 1
ATOM 747 C C . ILE A 1 96 ? 13.245 2.463 -7.988 1.00 90.75 96 ILE A C 1
ATOM 749 O O . ILE A 1 96 ? 13.014 1.652 -8.874 1.00 90.75 96 ILE A O 1
ATOM 753 N N . LEU A 1 97 ? 12.321 2.849 -7.102 1.00 88.75 97 LEU A N 1
ATOM 754 C CA . LEU A 1 97 ? 10.961 2.304 -7.072 1.00 88.75 97 LEU A CA 1
ATOM 755 C C . LEU A 1 97 ? 10.244 2.494 -8.413 1.00 88.75 97 LEU A C 1
ATOM 757 O O . LEU A 1 97 ? 9.702 1.531 -8.948 1.00 88.75 97 LEU A O 1
ATOM 761 N N . ALA A 1 98 ? 10.311 3.696 -8.989 1.00 89.69 98 ALA A N 1
ATOM 762 C CA . ALA A 1 98 ? 9.735 4.006 -10.292 1.00 89.69 98 ALA A CA 1
ATOM 763 C C . ALA A 1 98 ? 10.356 3.160 -11.415 1.00 89.69 98 ALA A C 1
ATOM 765 O O . ALA A 1 98 ? 9.617 2.558 -12.188 1.00 89.69 98 ALA A O 1
ATOM 766 N N . LYS A 1 99 ? 11.694 3.040 -11.473 1.00 89.81 99 LYS A N 1
ATOM 767 C CA . LYS A 1 99 ? 12.381 2.170 -12.449 1.00 89.81 99 LYS A CA 1
ATOM 768 C C . LYS A 1 99 ? 11.959 0.711 -12.284 1.00 89.81 99 LYS A C 1
ATOM 770 O O . LYS A 1 99 ? 11.596 0.072 -13.262 1.00 89.81 99 LYS A O 1
ATOM 775 N N . THR A 1 100 ? 11.959 0.191 -11.055 1.00 88.75 100 THR A N 1
ATOM 776 C CA . THR A 1 100 ? 11.617 -1.214 -10.784 1.00 88.75 100 THR A CA 1
ATOM 777 C C . THR A 1 100 ? 10.158 -1.532 -11.082 1.00 88.75 100 THR A C 1
ATOM 779 O O . THR A 1 100 ? 9.879 -2.595 -11.620 1.00 88.75 100 THR A O 1
ATOM 782 N N . ALA A 1 101 ? 9.236 -0.616 -10.773 1.00 87.44 101 ALA A N 1
ATOM 783 C CA . ALA A 1 101 ? 7.824 -0.790 -11.089 1.00 87.44 101 ALA A CA 1
ATOM 784 C C . ALA A 1 101 ? 7.596 -0.722 -12.604 1.00 87.44 101 ALA A C 1
ATOM 786 O O . ALA A 1 101 ? 6.883 -1.547 -13.155 1.00 87.44 101 ALA A O 1
ATOM 787 N N . PHE A 1 102 ? 8.267 0.204 -13.290 1.00 88.75 102 PHE A N 1
ATOM 788 C CA . PHE A 1 102 ? 8.175 0.332 -14.740 1.00 88.75 102 PHE A CA 1
ATOM 789 C C . PHE A 1 102 ? 8.725 -0.889 -15.490 1.00 88.75 102 PHE A C 1
ATOM 791 O O . PHE A 1 102 ? 8.142 -1.299 -16.490 1.00 88.75 102 PHE A O 1
ATOM 798 N N . VAL A 1 103 ? 9.825 -1.485 -15.016 1.00 88.75 103 VAL A N 1
ATOM 799 C CA . VAL A 1 103 ? 10.414 -2.714 -15.588 1.00 88.75 103 VAL A CA 1
ATOM 800 C C . VAL A 1 103 ? 9.613 -3.967 -15.202 1.00 88.75 103 VAL A C 1
ATOM 802 O O . VAL A 1 103 ? 9.784 -5.020 -15.807 1.00 88.75 103 VAL A O 1
ATOM 805 N N . ASP A 1 104 ? 8.700 -3.896 -14.235 1.00 88.44 104 ASP A N 1
ATOM 806 C CA . ASP A 1 104 ? 7.782 -5.001 -13.972 1.00 88.44 104 ASP A CA 1
ATOM 807 C C . ASP A 1 104 ? 6.671 -5.021 -15.044 1.00 88.44 104 ASP A C 1
ATOM 809 O O . ASP A 1 104 ? 5.868 -4.084 -15.111 1.00 88.44 104 ASP A O 1
ATOM 813 N N . PRO A 1 105 ? 6.553 -6.085 -15.864 1.00 88.25 105 PRO A N 1
ATOM 814 C CA . PRO A 1 105 ? 5.566 -6.157 -16.942 1.00 88.25 105 PRO A CA 1
ATOM 815 C C . PRO A 1 105 ? 4.115 -6.048 -16.460 1.00 88.25 105 PRO A C 1
ATOM 817 O O . PRO A 1 105 ? 3.230 -5.744 -17.262 1.00 88.25 105 PRO A O 1
ATOM 820 N N . ARG A 1 106 ? 3.862 -6.298 -15.167 1.00 86.75 106 ARG A N 1
ATOM 821 C CA . ARG A 1 106 ? 2.545 -6.151 -14.525 1.00 86.75 106 ARG A CA 1
ATOM 822 C C . ARG A 1 106 ? 2.161 -4.689 -14.293 1.00 86.75 106 ARG A C 1
ATOM 824 O O . ARG A 1 106 ? 0.983 -4.376 -14.174 1.00 86.75 106 ARG A O 1
ATOM 831 N N . TYR A 1 107 ? 3.151 -3.801 -14.222 1.00 84.44 107 TYR A N 1
ATOM 832 C CA . TYR A 1 107 ? 2.996 -2.405 -13.806 1.00 84.44 107 TYR A CA 1
ATOM 833 C C . TYR A 1 107 ? 3.580 -1.405 -14.809 1.00 84.44 107 TYR A C 1
ATOM 835 O O . TYR A 1 107 ? 3.718 -0.220 -14.515 1.00 84.44 107 TYR A O 1
ATOM 843 N N . LYS A 1 108 ? 3.892 -1.858 -16.020 1.00 82.50 108 LYS A N 1
ATOM 844 C CA . LYS A 1 108 ? 4.510 -1.041 -17.071 1.00 82.50 108 LYS A CA 1
ATOM 845 C C . LYS A 1 108 ? 3.685 0.157 -17.546 1.00 82.50 108 LYS A C 1
ATOM 847 O O . LYS A 1 108 ? 4.241 1.078 -18.134 1.00 82.50 108 LYS A O 1
ATOM 852 N N . ASP A 1 109 ? 2.380 0.144 -17.282 1.00 83.06 109 ASP A N 1
ATOM 853 C CA . ASP A 1 109 ? 1.467 1.244 -17.605 1.00 83.06 109 ASP A CA 1
ATOM 854 C C . ASP A 1 109 ? 1.544 2.393 -16.583 1.00 83.06 109 ASP A C 1
ATOM 856 O O . ASP A 1 109 ? 0.872 3.413 -16.742 1.00 83.06 109 ASP A O 1
ATOM 860 N N . ILE A 1 110 ? 2.359 2.255 -15.529 1.00 80.94 110 ILE A N 1
ATOM 861 C CA . ILE A 1 110 ? 2.634 3.347 -14.597 1.00 80.94 110 ILE A CA 1
ATOM 862 C C . ILE A 1 110 ? 3.377 4.460 -15.339 1.00 80.94 110 ILE A C 1
ATOM 864 O O . ILE A 1 110 ? 4.467 4.263 -15.883 1.00 80.94 110 ILE A O 1
ATOM 868 N N . ASP A 1 111 ? 2.807 5.663 -15.303 1.00 78.50 111 ASP A N 1
ATOM 869 C CA . ASP A 1 111 ? 3.478 6.847 -15.822 1.00 78.50 111 ASP A CA 1
ATOM 870 C C . ASP A 1 111 ? 4.620 7.263 -14.886 1.00 78.50 111 ASP A C 1
ATOM 872 O O . ASP A 1 111 ? 4.409 7.739 -13.768 1.00 78.50 111 ASP A O 1
ATOM 876 N N . ILE A 1 112 ? 5.853 7.053 -15.346 1.00 83.94 112 ILE A N 1
ATOM 877 C CA . ILE A 1 112 ? 7.068 7.526 -14.680 1.00 83.94 112 ILE A CA 1
ATOM 878 C C . ILE A 1 112 ? 7.607 8.774 -15.390 1.00 83.94 112 ILE A C 1
ATOM 880 O O . ILE A 1 112 ? 7.501 8.902 -16.612 1.00 83.94 112 ILE A O 1
ATOM 884 N N . SER A 1 113 ? 8.230 9.678 -14.625 1.00 87.00 113 SER A N 1
ATOM 885 C CA . SER A 1 113 ? 8.848 10.904 -15.156 1.00 87.00 113 SER A CA 1
ATOM 886 C C . SER A 1 113 ? 9.840 10.599 -16.282 1.00 87.00 113 SER A C 1
ATOM 888 O O . SER A 1 113 ? 10.606 9.635 -16.197 1.00 87.00 113 SER A O 1
ATOM 890 N N . ASP A 1 114 ? 9.875 11.460 -17.300 1.00 87.12 114 ASP A N 1
ATOM 891 C CA . ASP A 1 114 ? 10.807 11.350 -18.427 1.00 87.12 114 ASP A CA 1
ATOM 892 C C . ASP A 1 114 ? 12.270 11.322 -17.962 1.00 87.12 114 ASP A C 1
ATOM 894 O O . ASP A 1 114 ? 13.075 10.582 -18.515 1.00 87.12 114 ASP A O 1
ATOM 898 N N . GLU A 1 115 ? 12.598 12.010 -16.864 1.00 89.44 115 GLU A N 1
ATOM 899 C CA . GLU A 1 115 ? 13.929 11.959 -16.241 1.00 89.44 115 GLU A CA 1
ATOM 900 C C . GLU A 1 115 ? 14.313 10.533 -15.813 1.00 89.44 115 GLU A C 1
ATOM 902 O O . GLU A 1 115 ? 15.457 10.110 -15.967 1.00 89.44 115 GLU A O 1
ATOM 907 N N . VAL A 1 116 ? 13.352 9.772 -15.280 1.00 88.81 116 VAL A N 1
ATOM 908 C CA . VAL A 1 116 ? 13.563 8.390 -14.830 1.00 88.81 116 VAL A CA 1
ATOM 909 C C . VAL A 1 116 ? 13.697 7.452 -16.029 1.00 88.81 116 VAL A C 1
ATOM 911 O O . VAL A 1 116 ? 14.546 6.558 -16.002 1.00 88.81 116 VAL A O 1
ATOM 914 N N . LYS A 1 117 ? 12.903 7.679 -17.086 1.00 87.44 117 LYS A N 1
ATOM 915 C CA . LYS A 1 117 ? 12.998 6.944 -18.359 1.00 87.44 117 LYS A CA 1
ATOM 916 C C . LYS A 1 117 ? 14.358 7.173 -19.018 1.00 87.44 117 LYS A C 1
ATOM 918 O O . LYS A 1 117 ? 15.004 6.211 -19.425 1.00 87.44 117 LYS A O 1
ATOM 923 N N . ASP A 1 118 ? 14.817 8.420 -19.071 1.00 89.25 118 ASP A N 1
ATOM 924 C CA . ASP A 1 118 ? 16.111 8.792 -19.644 1.00 89.25 11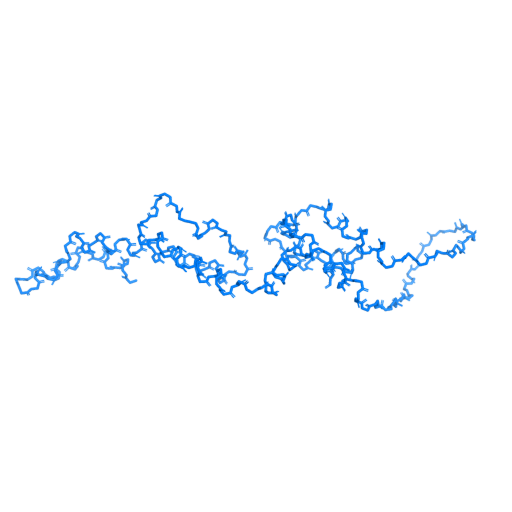8 ASP A CA 1
ATOM 925 C C . ASP A 1 118 ? 17.275 8.164 -18.873 1.00 89.25 118 ASP A C 1
ATOM 927 O O . ASP A 1 118 ? 18.176 7.584 -19.480 1.00 89.25 118 ASP A O 1
ATOM 931 N N . GLU A 1 119 ? 17.249 8.219 -17.537 1.00 89.81 119 GLU A N 1
ATOM 932 C CA . GLU A 1 119 ? 18.260 7.553 -16.710 1.00 89.81 119 GLU A CA 1
ATOM 933 C C . GLU A 1 119 ? 18.278 6.033 -16.928 1.00 89.81 119 GLU A C 1
ATOM 935 O O . GLU A 1 119 ? 19.355 5.450 -17.039 1.00 89.81 119 GLU A O 1
ATOM 940 N N . LEU A 1 120 ? 17.107 5.393 -17.030 1.00 89.19 120 LEU A N 1
ATOM 941 C CA . LEU A 1 120 ? 17.008 3.962 -17.327 1.00 89.19 120 LEU A CA 1
ATOM 942 C C . LEU A 1 120 ? 17.610 3.640 -18.702 1.00 89.19 120 LEU A C 1
ATOM 944 O O . LEU A 1 120 ? 18.381 2.693 -18.829 1.00 89.19 120 LEU A O 1
ATOM 948 N N . MET A 1 121 ? 17.327 4.451 -19.724 1.00 86.38 121 MET A N 1
ATOM 949 C CA . MET A 1 121 ? 17.918 4.272 -21.053 1.00 86.38 121 MET A CA 1
ATOM 950 C C . MET A 1 121 ? 19.446 4.393 -21.032 1.00 86.38 121 MET A C 1
ATOM 952 O O . MET A 1 121 ? 20.123 3.632 -21.723 1.00 86.38 121 MET A O 1
ATOM 956 N N . VAL A 1 122 ? 20.003 5.316 -20.241 1.00 88.44 122 VAL A N 1
ATOM 957 C CA . VAL A 1 122 ? 21.460 5.436 -20.062 1.00 88.44 122 VAL A CA 1
ATOM 958 C C . VAL A 1 122 ? 22.030 4.184 -19.395 1.00 88.44 122 VAL A C 1
ATOM 960 O O . VAL A 1 122 ? 22.991 3.615 -19.910 1.00 88.44 122 VAL A O 1
ATOM 963 N N . GLU A 1 123 ? 21.407 3.702 -18.318 1.00 88.12 123 GLU A N 1
ATOM 964 C CA . GLU A 1 123 ? 21.824 2.473 -17.629 1.00 88.12 123 GLU A CA 1
ATOM 965 C C . GLU A 1 123 ? 21.809 1.258 -18.575 1.00 88.12 123 GLU A C 1
ATOM 967 O O . GLU A 1 123 ? 22.796 0.525 -18.646 1.00 88.12 123 GLU A O 1
ATOM 972 N N . MET A 1 124 ? 20.759 1.097 -19.390 1.00 85.69 124 MET A N 1
ATOM 973 C CA . MET A 1 124 ? 20.663 0.034 -20.403 1.00 85.69 124 MET A CA 1
ATOM 974 C C . MET A 1 124 ? 21.779 0.101 -21.458 1.00 85.69 124 MET A C 1
ATOM 976 O O . MET A 1 124 ? 22.201 -0.924 -21.998 1.00 85.69 124 MET A O 1
ATOM 980 N N . MET A 1 125 ? 22.249 1.305 -21.795 1.00 84.44 125 MET A N 1
ATOM 981 C CA . MET A 1 125 ? 23.333 1.506 -22.761 1.00 84.44 125 MET A CA 1
ATOM 982 C C . MET A 1 125 ? 24.718 1.190 -22.182 1.00 84.44 125 MET A C 1
ATOM 984 O O . MET A 1 125 ? 25.611 0.795 -22.944 1.00 84.44 125 MET A O 1
ATOM 988 N N . ASP A 1 126 ? 24.883 1.355 -20.869 1.00 84.56 126 ASP A N 1
ATOM 989 C CA . ASP A 1 126 ? 26.133 1.129 -20.138 1.00 84.56 126 ASP A CA 1
ATOM 990 C C . ASP A 1 126 ? 26.343 -0.344 -19.741 1.00 84.56 126 ASP A C 1
ATOM 992 O O . ASP A 1 126 ? 27.461 -0.734 -19.385 1.00 84.56 126 ASP A O 1
ATOM 996 N N . LEU A 1 127 ? 25.313 -1.193 -19.864 1.00 78.44 127 LEU A N 1
ATOM 997 C CA . LEU A 1 127 ? 25.432 -2.632 -19.627 1.00 78.44 127 LEU A CA 1
ATOM 998 C C . LEU A 1 127 ? 26.433 -3.289 -20.607 1.00 78.44 127 LEU A C 1
ATOM 1000 O O . LEU A 1 127 ? 26.407 -3.035 -21.822 1.00 78.44 127 LEU A O 1
ATOM 1004 N N . PRO A 1 128 ? 27.338 -4.158 -20.111 1.00 71.38 128 PRO A N 1
ATOM 1005 C CA . PRO A 1 128 ? 28.282 -4.868 -20.961 1.00 71.38 128 PRO A CA 1
ATOM 1006 C C . PRO A 1 128 ? 27.527 -5.803 -21.910 1.00 71.38 128 PRO A C 1
ATOM 1008 O O . PRO A 1 128 ? 26.693 -6.602 -21.495 1.00 71.38 128 PRO A O 1
ATOM 1011 N N . GLU A 1 129 ? 27.839 -5.731 -23.205 1.00 65.56 129 GLU A N 1
ATOM 1012 C CA . GLU A 1 129 ? 27.300 -6.692 -24.165 1.00 65.56 129 GLU A CA 1
ATOM 1013 C C . GLU A 1 129 ? 27.950 -8.051 -23.902 1.00 65.56 129 GLU A C 1
ATOM 1015 O O . GLU A 1 129 ? 29.112 -8.262 -24.253 1.00 65.56 129 GLU A O 1
ATOM 1020 N N . GLU A 1 130 ? 27.215 -8.977 -23.287 1.00 58.25 130 GLU A N 1
ATOM 1021 C CA . GLU A 1 130 ? 27.633 -10.375 -23.245 1.00 58.25 130 GLU A CA 1
ATOM 1022 C C . GLU A 1 130 ? 27.892 -10.866 -24.677 1.00 58.25 130 GLU A C 1
ATOM 1024 O O . GLU A 1 130 ? 27.007 -10.849 -25.544 1.00 58.25 130 GLU A O 1
ATOM 1029 N N . GLN A 1 131 ? 29.139 -11.270 -24.933 1.00 45.41 131 GLN A N 1
ATOM 1030 C CA . GLN A 1 131 ? 29.579 -11.789 -26.221 1.00 45.41 131 GLN A CA 1
ATOM 1031 C C . GLN A 1 131 ? 28.697 -12.964 -26.646 1.00 45.41 131 GLN A C 1
ATOM 1033 O O . GLN A 1 131 ? 28.452 -13.893 -25.879 1.00 45.41 131 GLN A O 1
ATOM 1038 N N . ARG A 1 132 ? 28.251 -12.922 -27.906 1.00 46.25 132 ARG A N 1
ATOM 1039 C CA . ARG A 1 132 ? 27.648 -14.061 -28.597 1.00 46.25 132 ARG A CA 1
ATOM 1040 C C . ARG A 1 132 ? 28.579 -15.262 -28.453 1.00 46.25 132 ARG A C 1
ATOM 1042 O O . ARG A 1 132 ? 29.643 -15.276 -29.066 1.00 46.25 132 ARG A O 1
ATOM 1049 N N . ASN A 1 133 ? 28.178 -16.260 -27.678 1.00 34.53 133 ASN A N 1
ATOM 1050 C CA . ASN A 1 133 ? 28.614 -17.613 -27.961 1.00 34.53 133 ASN A CA 1
ATOM 1051 C C . ASN A 1 133 ? 27.534 -18.187 -28.877 1.00 34.53 133 ASN A C 1
ATOM 1053 O O . ASN A 1 133 ? 26.555 -18.766 -28.411 1.00 34.53 133 ASN A O 1
ATOM 1057 N N . ASP A 1 134 ? 27.670 -17.910 -30.176 1.00 36.75 134 ASP A N 1
ATOM 1058 C CA . ASP A 1 134 ? 26.965 -18.655 -31.214 1.00 36.75 134 ASP A CA 1
ATOM 1059 C C . ASP A 1 134 ? 27.517 -20.088 -31.130 1.00 36.75 134 ASP A C 1
ATOM 1061 O O . ASP A 1 134 ? 28.528 -20.430 -31.738 1.00 36.75 134 ASP A O 1
ATOM 1065 N N . GLY A 1 135 ? 26.937 -20.887 -30.233 1.00 31.56 135 GLY A N 1
ATOM 1066 C CA . GLY A 1 135 ? 27.222 -22.305 -30.129 1.00 31.56 135 GLY A CA 1
ATOM 1067 C C . GLY A 1 135 ? 26.622 -22.988 -31.343 1.00 31.56 135 GLY A C 1
ATOM 1068 O O . GLY A 1 135 ? 25.405 -23.150 -31.408 1.00 31.56 135 GLY A O 1
ATOM 1069 N N . ASP A 1 136 ? 27.484 -23.356 -32.290 1.00 36.28 136 ASP A N 1
ATOM 1070 C CA . ASP A 1 136 ? 27.177 -24.278 -33.379 1.00 36.28 136 ASP A CA 1
ATOM 1071 C C . ASP A 1 136 ? 26.465 -25.514 -32.812 1.00 36.28 136 ASP A C 1
ATOM 1073 O O . ASP A 1 136 ? 27.043 -26.338 -32.100 1.00 36.28 136 ASP A O 1
ATOM 1077 N N . GLY A 1 137 ? 25.180 -25.614 -33.127 1.00 32.47 137 GLY A N 1
ATOM 1078 C CA . GLY A 1 137 ? 24.316 -26.742 -32.826 1.00 32.47 137 GLY A CA 1
ATOM 1079 C C . GLY A 1 137 ? 23.414 -26.996 -34.023 1.00 32.47 137 GLY A C 1
ATOM 1080 O O . GLY A 1 137 ? 22.197 -26.881 -33.915 1.00 32.47 137 GLY A O 1
ATOM 1081 N N . GLU A 1 138 ? 24.013 -27.276 -35.182 1.00 33.12 138 GLU A N 1
ATOM 1082 C CA . GLU A 1 138 ? 23.285 -27.781 -36.346 1.00 33.12 138 GLU A CA 1
ATOM 1083 C C . GLU A 1 138 ? 22.864 -29.233 -36.077 1.00 33.12 138 GLU A C 1
ATOM 1085 O O . GLU A 1 138 ? 23.655 -30.170 -36.172 1.00 33.12 138 GLU A O 1
ATOM 1090 N N . GLY A 1 139 ? 21.596 -29.402 -35.703 1.00 30.11 139 GLY A N 1
ATOM 1091 C CA . GLY A 1 139 ? 20.835 -30.605 -36.012 1.00 30.11 139 GLY A CA 1
ATOM 1092 C C . GLY A 1 139 ? 20.317 -30.501 -37.447 1.00 30.11 139 GLY A C 1
ATOM 1093 O O . GLY A 1 139 ? 19.687 -29.512 -37.814 1.00 30.11 139 GLY A O 1
ATOM 1094 N N . GLU A 1 140 ? 20.638 -31.516 -38.240 1.00 33.03 140 GLU A N 1
ATOM 1095 C CA . GLU A 1 140 ? 20.271 -31.722 -39.641 1.00 33.03 140 GLU A CA 1
ATOM 1096 C C . GLU A 1 140 ? 18.748 -31.630 -39.885 1.00 33.03 140 GLU A C 1
ATOM 1098 O O . GLU A 1 140 ? 17.970 -32.251 -39.164 1.00 33.03 140 GLU A O 1
ATOM 1103 N N . ASP A 1 141 ? 18.311 -30.899 -40.920 1.00 26.64 141 ASP A N 1
ATOM 1104 C CA . ASP A 1 141 ? 17.794 -31.487 -42.176 1.00 26.64 141 ASP A CA 1
ATOM 1105 C C . ASP A 1 141 ? 17.096 -30.440 -43.089 1.00 26.64 141 ASP A C 1
ATOM 1107 O O . ASP A 1 141 ? 16.221 -29.685 -42.672 1.00 26.64 141 ASP A O 1
ATOM 1111 N N . SER A 1 142 ? 17.491 -30.474 -44.369 1.00 32.97 142 SER A N 1
ATOM 1112 C CA . SER A 1 142 ? 16.768 -30.087 -45.595 1.00 32.97 142 SER A CA 1
ATOM 1113 C C . SER A 1 142 ? 16.232 -28.652 -45.797 1.00 32.97 142 SER A C 1
ATOM 1115 O O . SER A 1 142 ? 15.114 -28.302 -45.436 1.00 32.97 142 SER A O 1
ATOM 1117 N N . THR A 1 143 ? 16.916 -27.857 -46.629 1.00 30.52 143 THR A N 1
ATOM 1118 C CA . THR A 1 143 ? 16.639 -27.770 -48.085 1.00 30.52 143 THR A CA 1
ATOM 1119 C C . THR A 1 143 ? 17.567 -26.765 -48.776 1.00 30.52 143 THR A C 1
ATOM 1121 O O . THR A 1 143 ? 17.962 -25.739 -48.232 1.00 30.52 143 THR A O 1
ATOM 1124 N N . ASP A 1 144 ? 17.939 -27.141 -49.992 1.00 32.16 144 ASP A N 1
ATOM 1125 C CA . ASP A 1 144 ? 18.991 -26.597 -50.839 1.00 32.16 144 ASP A CA 1
ATOM 1126 C C . ASP A 1 144 ? 18.594 -25.289 -51.563 1.00 32.16 144 ASP A C 1
ATOM 1128 O O . ASP A 1 144 ? 17.420 -25.033 -51.829 1.00 32.16 144 ASP A O 1
ATOM 1132 N N . LEU A 1 145 ? 19.631 -24.551 -51.980 1.00 36.38 145 LEU A N 1
ATOM 1133 C CA . LEU A 1 145 ? 19.667 -23.448 -52.951 1.00 36.38 145 LEU A CA 1
ATOM 1134 C C . LEU A 1 145 ? 19.182 -22.057 -52.499 1.00 36.38 145 LEU A C 1
ATOM 1136 O O . LEU A 1 145 ? 18.026 -21.688 -52.675 1.00 36.38 145 LEU A O 1
ATOM 1140 N N . LEU A 1 146 ? 20.142 -21.212 -52.093 1.00 34.97 146 LEU A N 1
ATOM 1141 C CA . LEU A 1 146 ? 20.533 -19.992 -52.830 1.00 34.97 146 LEU A CA 1
ATOM 1142 C C . LEU A 1 146 ? 21.784 -19.355 -52.189 1.00 34.97 146 LEU A C 1
ATOM 1144 O O . LEU A 1 146 ? 21.758 -18.800 -51.092 1.00 34.97 146 LEU A O 1
ATOM 1148 N N . GLU A 1 147 ? 22.906 -19.425 -52.907 1.00 34.12 147 GLU A N 1
ATOM 1149 C CA . GLU A 1 147 ? 24.160 -18.767 -52.551 1.00 34.12 147 GLU A CA 1
ATOM 1150 C C . GLU A 1 147 ? 24.061 -17.224 -52.555 1.00 34.12 147 GLU A C 1
ATOM 1152 O O . GLU A 1 147 ? 23.501 -16.608 -53.460 1.00 34.12 147 GLU A O 1
ATOM 1157 N N . LYS A 1 148 ? 24.814 -16.622 -51.622 1.00 38.00 148 LYS A N 1
ATOM 1158 C CA . LYS A 1 148 ? 25.477 -15.304 -51.705 1.00 38.00 148 LYS A CA 1
ATOM 1159 C C . LYS A 1 148 ? 24.602 -14.040 -51.656 1.00 38.00 148 LYS A C 1
ATOM 1161 O O . LYS A 1 148 ? 24.349 -13.375 -52.657 1.00 38.00 148 LYS A O 1
ATOM 1166 N N . LYS A 1 149 ? 24.483 -13.516 -50.432 1.00 33.00 149 LYS A N 1
ATOM 1167 C CA . LYS A 1 149 ? 25.037 -12.191 -50.083 1.00 33.00 149 LYS A CA 1
ATOM 1168 C C . LYS A 1 149 ? 25.253 -12.106 -48.568 1.00 33.00 149 LYS A C 1
ATOM 1170 O O . LYS A 1 149 ? 24.327 -11.818 -47.821 1.00 33.00 149 LYS A O 1
ATOM 1175 N N . LYS A 1 150 ? 26.499 -12.301 -48.109 1.00 37.34 150 LYS A N 1
ATOM 1176 C CA . LYS A 1 150 ? 26.950 -11.780 -46.806 1.00 37.34 150 LYS A CA 1
ATOM 1177 C C . LYS A 1 150 ? 26.920 -10.254 -46.905 1.00 37.34 150 LYS A C 1
ATOM 1179 O O . LYS A 1 150 ? 27.917 -9.615 -47.236 1.00 37.34 150 LYS A O 1
ATOM 1184 N N . GLY A 1 151 ? 25.740 -9.673 -46.705 1.00 33.38 151 GLY A N 1
ATOM 1185 C CA . GLY A 1 151 ? 25.618 -8.261 -46.403 1.00 33.38 151 GLY A CA 1
ATOM 1186 C C . GLY A 1 151 ? 26.354 -8.030 -45.094 1.00 33.38 151 GLY A C 1
ATOM 1187 O O . GLY A 1 151 ? 26.022 -8.646 -44.086 1.00 33.38 151 GLY A O 1
ATOM 1188 N N . LYS A 1 152 ? 27.379 -7.175 -45.107 1.00 40.88 152 LYS A N 1
ATOM 1189 C CA . LYS A 1 152 ? 27.861 -6.533 -43.885 1.00 40.88 152 LYS A CA 1
ATOM 1190 C C . LYS A 1 152 ? 26.672 -5.758 -43.321 1.00 40.88 152 LYS A C 1
ATOM 1192 O O . LYS A 1 152 ? 26.437 -4.625 -43.725 1.00 40.88 152 LYS A O 1
ATOM 1197 N N . THR A 1 153 ? 25.887 -6.381 -42.449 1.00 42.34 153 THR A N 1
ATOM 1198 C CA . THR A 1 153 ? 24.949 -5.661 -41.597 1.00 42.34 153 THR A CA 1
ATOM 1199 C C . THR A 1 153 ? 25.816 -4.785 -40.710 1.00 42.34 153 THR A C 1
ATOM 1201 O O . THR A 1 153 ? 26.516 -5.283 -39.828 1.00 42.34 153 THR A O 1
ATOM 1204 N N . THR A 1 154 ? 25.863 -3.491 -41.018 1.00 44.88 154 THR A N 1
ATOM 1205 C CA . THR A 1 154 ? 26.404 -2.480 -40.112 1.00 44.88 154 THR A CA 1
ATOM 1206 C C . THR A 1 154 ? 25.844 -2.749 -38.717 1.00 44.88 154 THR A C 1
ATOM 1208 O O . THR A 1 154 ? 24.629 -2.943 -38.613 1.00 44.88 154 THR A O 1
ATOM 1211 N N . PRO A 1 155 ? 26.682 -2.811 -37.666 1.00 60.00 155 PRO A N 1
ATOM 1212 C CA . PRO A 1 155 ? 26.190 -3.014 -36.313 1.00 60.00 155 PRO A CA 1
ATOM 1213 C C . PRO A 1 155 ? 25.163 -1.923 -36.019 1.00 60.00 155 PRO A C 1
ATOM 1215 O O . PRO A 1 155 ? 25.483 -0.737 -36.119 1.00 60.00 155 PRO A O 1
ATOM 1218 N N . ILE A 1 156 ? 23.919 -2.314 -35.741 1.00 67.31 156 ILE A N 1
ATOM 1219 C CA . ILE A 1 156 ? 22.881 -1.362 -35.346 1.00 67.31 156 ILE A CA 1
ATOM 1220 C C . ILE A 1 156 ? 23.401 -0.655 -34.084 1.00 67.31 156 ILE A C 1
ATOM 1222 O O . ILE A 1 156 ? 23.790 -1.352 -33.139 1.00 67.31 156 ILE A O 1
ATOM 1226 N N . PRO A 1 157 ? 23.448 0.690 -34.054 1.00 79.06 157 PRO A N 1
ATOM 1227 C CA . PRO A 1 157 ? 23.872 1.439 -32.878 1.00 79.06 157 PRO A CA 1
ATOM 1228 C C . PRO A 1 157 ? 23.123 0.982 -31.624 1.00 79.06 157 PRO A C 1
ATOM 1230 O O . PRO A 1 157 ? 21.905 0.809 -31.664 1.00 79.06 157 PRO A O 1
ATOM 1233 N N . LYS A 1 158 ? 23.841 0.815 -30.505 1.00 79.94 158 LYS A N 1
ATOM 1234 C CA . LYS A 1 158 ? 23.267 0.335 -29.234 1.00 79.94 158 LYS A CA 1
ATOM 1235 C C . LYS A 1 158 ? 22.032 1.130 -28.812 1.00 79.94 158 LYS A C 1
ATOM 1237 O O . LYS A 1 158 ? 21.024 0.534 -28.465 1.00 79.94 158 LYS A O 1
ATOM 1242 N N . ARG A 1 159 ? 22.082 2.457 -28.963 1.00 82.94 159 ARG A N 1
ATOM 1243 C CA . ARG A 1 159 ? 20.953 3.354 -28.690 1.00 82.94 159 ARG A CA 1
ATOM 1244 C C . ARG A 1 159 ? 19.695 2.981 -29.482 1.00 82.94 159 ARG A C 1
ATOM 1246 O O . ARG A 1 159 ? 18.645 2.799 -28.896 1.00 82.94 159 ARG A O 1
ATOM 1253 N N . ILE A 1 160 ? 19.829 2.744 -30.790 1.00 81.75 160 ILE A N 1
ATOM 1254 C CA . ILE A 1 160 ? 18.701 2.355 -31.655 1.00 81.75 160 ILE A CA 1
ATOM 1255 C C . ILE A 1 160 ? 18.122 0.999 -31.227 1.00 81.75 160 ILE A C 1
ATOM 1257 O O . ILE A 1 160 ? 16.913 0.790 -31.308 1.00 81.75 160 ILE A O 1
ATOM 1261 N N . ARG A 1 161 ? 18.967 0.070 -30.759 1.00 82.56 161 ARG A N 1
ATOM 1262 C CA . ARG A 1 161 ? 18.508 -1.220 -30.221 1.00 82.56 161 ARG A CA 1
ATOM 1263 C C . ARG A 1 161 ? 17.706 -1.037 -28.932 1.00 82.56 161 ARG A C 1
ATOM 1265 O O . ARG A 1 161 ? 16.601 -1.562 -28.870 1.00 82.56 161 ARG A O 1
ATOM 1272 N N . VAL A 1 162 ? 18.235 -0.270 -27.977 1.00 84.31 162 VAL A N 1
ATOM 1273 C CA . VAL A 1 162 ? 17.574 0.063 -26.703 1.00 84.31 162 VAL A CA 1
ATOM 1274 C C . VAL A 1 162 ? 16.233 0.762 -26.944 1.00 84.31 162 VAL A C 1
ATOM 1276 O O . VAL A 1 162 ? 15.218 0.313 -26.424 1.00 84.31 162 VAL A O 1
ATOM 1279 N N . ASP A 1 163 ? 16.191 1.772 -27.817 1.00 85.44 163 ASP A N 1
ATOM 1280 C CA . ASP A 1 163 ? 14.957 2.501 -28.153 1.00 85.44 163 ASP A CA 1
ATOM 1281 C C . ASP A 1 163 ? 13.889 1.574 -28.761 1.00 85.44 163 ASP A C 1
ATOM 1283 O O . ASP A 1 163 ? 12.703 1.651 -28.431 1.00 85.44 163 ASP A O 1
ATOM 1287 N N . THR A 1 164 ? 14.306 0.669 -29.654 1.00 85.75 164 THR A N 1
ATOM 1288 C CA . THR A 1 164 ? 13.402 -0.295 -30.302 1.00 85.75 164 THR A CA 1
ATOM 1289 C C . THR A 1 164 ? 12.863 -1.314 -29.299 1.00 85.75 164 THR A C 1
ATOM 1291 O O . THR A 1 164 ? 11.703 -1.713 -29.378 1.00 85.75 164 THR A O 1
ATOM 1294 N N . GLU A 1 165 ? 13.710 -1.758 -28.376 1.00 88.69 165 GLU A N 1
ATOM 1295 C CA . GLU A 1 165 ? 13.355 -2.689 -27.313 1.00 88.69 165 GLU A CA 1
ATOM 1296 C C . GLU A 1 165 ? 12.360 -2.066 -26.328 1.00 88.69 165 GLU A C 1
ATOM 1298 O O . GLU A 1 165 ? 11.294 -2.637 -26.104 1.00 88.69 165 GLU A O 1
ATOM 1303 N N . MET A 1 166 ? 12.648 -0.854 -25.849 1.00 85.44 166 MET A N 1
ATOM 1304 C CA . MET A 1 166 ? 11.760 -0.086 -24.976 1.00 85.44 166 MET A CA 1
ATOM 1305 C C . MET A 1 166 ? 10.398 0.165 -25.636 1.00 85.44 166 MET A C 1
ATOM 1307 O O . MET A 1 166 ? 9.349 -0.071 -25.041 1.00 85.44 166 MET A O 1
ATOM 1311 N N . SER A 1 167 ? 10.399 0.574 -26.908 1.00 87.12 167 SER A N 1
ATOM 1312 C CA . SER A 1 167 ? 9.162 0.802 -27.664 1.00 87.12 167 SER A CA 1
ATOM 1313 C C . SER A 1 167 ? 8.324 -0.470 -27.801 1.00 87.12 167 SER A C 1
ATOM 1315 O O . SER A 1 167 ? 7.099 -0.405 -27.773 1.00 87.12 167 SER A O 1
ATOM 1317 N N . ARG A 1 168 ? 8.969 -1.634 -27.952 1.00 86.00 168 ARG A N 1
ATOM 1318 C CA . ARG A 1 168 ? 8.277 -2.924 -28.034 1.00 86.00 168 ARG A CA 1
ATOM 1319 C C . ARG A 1 168 ? 7.680 -3.322 -26.688 1.00 86.00 168 ARG A C 1
ATOM 1321 O O . ARG A 1 168 ? 6.521 -3.716 -26.655 1.00 86.00 168 ARG A O 1
ATOM 1328 N N . TYR A 1 169 ? 8.443 -3.182 -25.606 1.00 87.75 169 TYR A N 1
ATOM 1329 C CA . TYR A 1 169 ? 7.982 -3.461 -24.245 1.00 87.75 169 TYR A CA 1
ATOM 1330 C C . TYR A 1 169 ? 6.691 -2.697 -23.905 1.00 87.75 169 TYR A C 1
ATOM 1332 O O . TYR A 1 169 ? 5.722 -3.284 -23.416 1.00 87.75 169 TYR A O 1
ATOM 1340 N N . LEU A 1 170 ? 6.655 -1.410 -24.269 1.00 85.81 170 LEU A N 1
ATOM 1341 C CA . LEU A 1 170 ? 5.499 -0.528 -24.087 1.00 85.81 170 LEU A CA 1
ATOM 1342 C C . LEU A 1 170 ? 4.297 -0.865 -24.986 1.00 85.81 170 LEU A C 1
ATOM 1344 O O . LEU A 1 170 ? 3.182 -0.460 -24.683 1.00 85.81 170 LEU A O 1
ATOM 1348 N N . GLN A 1 171 ? 4.502 -1.570 -26.102 1.00 86.38 171 GLN A N 1
ATOM 1349 C CA . GLN A 1 171 ? 3.424 -1.977 -27.015 1.00 86.38 171 GLN A CA 1
ATOM 1350 C C . GLN A 1 171 ? 2.801 -3.329 -26.659 1.00 86.38 171 GLN A C 1
ATOM 1352 O O . GLN A 1 171 ? 1.719 -3.648 -27.151 1.00 86.38 171 GLN A O 1
ATOM 1357 N N . GLU A 1 172 ? 3.490 -4.154 -25.870 1.00 84.44 172 GLU A N 1
ATOM 1358 C CA . GLU A 1 172 ? 2.951 -5.437 -25.419 1.00 84.44 172 GLU A CA 1
ATOM 1359 C C . GLU A 1 172 ? 1.788 -5.205 -24.435 1.00 84.44 172 GLU A C 1
ATOM 1361 O O . GLU A 1 172 ? 1.648 -4.122 -23.871 1.00 84.44 172 GLU A O 1
ATOM 1366 N N . GLU A 1 173 ? 0.968 -6.215 -24.163 1.00 85.19 173 GLU A N 1
ATOM 1367 C CA . GLU A 1 173 ? -0.076 -6.116 -23.132 1.00 85.19 173 GLU A CA 1
ATOM 1368 C C . GLU A 1 173 ? 0.543 -6.206 -21.726 1.00 85.19 173 GLU A C 1
ATOM 1370 O O . GLU A 1 173 ? 1.598 -6.831 -21.550 1.00 85.19 173 GLU A O 1
ATOM 1375 N N . ALA A 1 174 ? -0.050 -5.531 -20.737 1.00 84.69 174 ALA A N 1
ATOM 1376 C CA . ALA A 1 174 ? 0.364 -5.668 -19.343 1.00 84.69 174 ALA A CA 1
ATOM 1377 C C . ALA A 1 174 ? 0.156 -7.113 -18.878 1.00 84.69 174 ALA A C 1
ATOM 1379 O O . ALA A 1 174 ? -0.833 -7.763 -19.223 1.00 84.69 174 ALA A O 1
ATOM 1380 N N . LEU A 1 175 ? 1.121 -7.630 -18.122 1.00 86.75 175 LEU A N 1
ATOM 1381 C CA . LEU A 1 175 ? 1.029 -8.978 -17.584 1.00 86.75 175 LEU A CA 1
ATOM 1382 C C . LEU A 1 175 ? -0.040 -9.028 -16.485 1.00 86.75 175 LEU A C 1
ATOM 1384 O O . LEU A 1 175 ? -0.197 -8.077 -15.721 1.00 86.75 175 LEU A O 1
ATOM 1388 N N . ASP A 1 176 ? -0.750 -10.152 -16.389 1.00 84.88 176 ASP A N 1
ATOM 1389 C CA . ASP A 1 176 ? -1.713 -10.381 -15.311 1.00 84.88 176 ASP A CA 1
ATOM 1390 C C . ASP A 1 176 ? -1.060 -10.157 -13.925 1.00 84.88 176 ASP A C 1
ATOM 1392 O O . ASP A 1 176 ? 0.044 -10.663 -13.691 1.00 84.88 176 ASP A O 1
ATOM 1396 N N . PRO A 1 177 ? -1.715 -9.443 -12.985 1.00 80.44 177 PRO A N 1
ATOM 1397 C CA . PRO A 1 177 ? -1.134 -9.133 -11.676 1.00 80.44 177 PRO A CA 1
ATOM 1398 C C . PRO A 1 177 ? -0.705 -10.362 -10.860 1.00 80.44 177 PRO A C 1
ATOM 1400 O O . PRO A 1 177 ? 0.197 -10.260 -10.024 1.00 80.44 177 PRO A O 1
ATOM 1403 N N . HIS A 1 178 ? -1.329 -11.521 -11.097 1.00 80.56 178 HIS A N 1
ATOM 1404 C CA . HIS A 1 178 ? -1.037 -12.772 -10.401 1.00 80.56 178 HIS A CA 1
ATOM 1405 C C . HIS A 1 178 ? -0.052 -13.678 -11.152 1.00 80.56 178 HIS A C 1
ATOM 1407 O O . HIS A 1 178 ? 0.347 -14.714 -10.614 1.00 80.56 178 HIS A O 1
ATOM 1413 N N . ALA A 1 179 ? 0.356 -13.318 -12.371 1.00 84.75 179 ALA A N 1
ATOM 1414 C CA . ALA A 1 179 ? 1.347 -14.073 -13.124 1.00 84.75 179 ALA A CA 1
ATOM 1415 C C . ALA A 1 179 ? 2.784 -13.772 -12.657 1.00 84.75 179 ALA A C 1
ATOM 1417 O O . ALA A 1 179 ? 3.081 -12.704 -12.121 1.00 84.75 179 ALA A O 1
ATOM 1418 N N . ASP A 1 180 ? 3.688 -14.734 -12.869 1.00 85.69 180 ASP A N 1
ATOM 1419 C CA . ASP A 1 180 ? 5.105 -14.605 -12.513 1.00 85.69 180 ASP A CA 1
ATOM 1420 C C . ASP A 1 180 ? 5.854 -13.759 -13.568 1.00 85.69 180 ASP A C 1
ATOM 1422 O O . ASP A 1 180 ? 6.050 -14.225 -14.701 1.00 85.69 180 ASP A O 1
ATOM 1426 N N . PRO A 1 181 ? 6.318 -12.540 -13.224 1.00 87.56 181 PRO A N 1
ATOM 1427 C CA . PRO A 1 181 ? 7.027 -11.675 -14.163 1.00 87.56 181 PRO A CA 1
ATOM 1428 C C . PRO A 1 181 ? 8.382 -12.253 -14.592 1.00 87.56 181 PRO A C 1
ATOM 1430 O O . PRO A 1 181 ? 8.868 -11.928 -15.673 1.00 87.56 181 PRO A O 1
ATOM 1433 N N . LEU A 1 182 ? 9.001 -13.139 -13.803 1.00 87.56 182 LEU A N 1
ATOM 1434 C CA . LEU A 1 182 ? 10.292 -13.743 -14.148 1.00 87.56 182 LEU A CA 1
ATOM 1435 C C . LEU A 1 182 ? 10.157 -14.799 -15.247 1.00 87.56 182 LEU A C 1
ATOM 1437 O O . LEU A 1 182 ? 11.070 -14.969 -16.059 1.00 87.56 182 LEU A O 1
ATOM 1441 N N . VAL A 1 183 ? 9.027 -15.512 -15.288 1.00 88.25 183 VAL A N 1
ATOM 1442 C CA . VAL A 1 183 ? 8.706 -16.422 -16.399 1.00 88.25 183 VAL A CA 1
ATOM 1443 C C . VAL A 1 183 ? 8.497 -15.613 -17.672 1.00 88.25 183 VAL A C 1
ATOM 1445 O O . VAL A 1 183 ? 9.094 -15.932 -18.697 1.00 88.25 183 VAL A O 1
ATOM 1448 N N . TRP A 1 184 ? 7.755 -14.508 -17.580 1.00 88.81 184 TRP A N 1
ATOM 1449 C CA . TRP A 1 184 ? 7.555 -13.600 -18.706 1.00 88.81 184 TRP A CA 1
ATOM 1450 C C . TRP A 1 184 ? 8.881 -13.054 -19.250 1.00 88.81 184 TRP A C 1
ATOM 1452 O O . TRP A 1 184 ? 9.151 -13.142 -20.446 1.00 88.81 184 TRP A O 1
ATOM 1462 N N . TRP A 1 185 ? 9.766 -12.577 -18.369 1.00 89.38 185 TRP A N 1
ATOM 1463 C CA . TRP A 1 185 ? 11.090 -12.093 -18.761 1.00 89.38 185 TRP A CA 1
ATOM 1464 C C . TRP A 1 185 ? 11.927 -13.181 -19.438 1.00 89.38 185 TRP A C 1
ATOM 1466 O O . TRP A 1 185 ? 12.606 -12.909 -20.427 1.00 89.38 185 TRP A O 1
ATOM 1476 N N . ARG A 1 186 ? 11.865 -14.426 -18.955 1.00 86.75 186 ARG A N 1
ATOM 1477 C CA . ARG A 1 186 ? 12.569 -15.561 -19.569 1.00 86.75 186 ARG A CA 1
ATOM 1478 C C . ARG A 1 186 ? 12.096 -15.823 -20.996 1.00 86.75 186 ARG A C 1
ATOM 1480 O O . ARG A 1 186 ? 12.935 -16.020 -21.875 1.00 86.75 186 ARG A O 1
ATOM 1487 N N . ASP A 1 187 ? 10.789 -15.790 -21.218 1.00 86.31 187 ASP A N 1
ATOM 1488 C CA . ASP A 1 187 ? 10.186 -16.034 -22.528 1.00 86.31 187 ASP A CA 1
ATOM 1489 C C . ASP A 1 187 ? 10.444 -14.860 -23.495 1.00 86.31 187 ASP A C 1
ATOM 1491 O O . ASP A 1 187 ? 10.651 -15.062 -24.696 1.00 86.31 187 ASP A O 1
ATOM 1495 N N . ASN A 1 188 ? 10.553 -13.636 -22.964 1.00 84.88 188 ASN A N 1
ATOM 1496 C CA . ASN A 1 188 ? 10.830 -12.413 -23.723 1.00 84.88 188 ASN A CA 1
ATOM 1497 C C . ASN A 1 188 ? 12.328 -12.057 -23.825 1.00 84.88 188 ASN A C 1
ATOM 1499 O O . ASN A 1 188 ? 12.674 -11.053 -24.451 1.00 84.88 188 ASN A O 1
ATOM 1503 N N . ASN A 1 189 ? 13.235 -12.896 -23.314 1.00 78.31 189 ASN A N 1
ATOM 1504 C CA . ASN A 1 189 ? 14.682 -12.631 -23.243 1.00 78.31 189 ASN A CA 1
ATOM 1505 C C . ASN A 1 189 ? 15.295 -12.243 -24.605 1.00 78.31 189 ASN A C 1
ATOM 1507 O O . ASN A 1 189 ? 16.019 -11.259 -24.731 1.00 78.31 189 ASN A O 1
ATOM 1511 N N . ALA A 1 190 ? 14.935 -12.954 -25.679 1.00 72.31 190 ALA A N 1
ATOM 1512 C CA . ALA A 1 190 ? 15.454 -12.652 -27.017 1.00 72.31 190 ALA A CA 1
ATOM 1513 C C . ALA A 1 190 ? 15.018 -11.272 -27.555 1.00 72.31 190 ALA A C 1
ATOM 1515 O O . ALA A 1 190 ? 15.641 -10.744 -28.480 1.00 72.31 190 ALA A O 1
ATOM 1516 N N . ARG A 1 191 ? 13.931 -10.706 -27.016 1.00 73.69 191 ARG A N 1
ATOM 1517 C CA . ARG A 1 191 ? 13.325 -9.443 -27.457 1.00 73.69 191 ARG A CA 1
ATOM 1518 C C . ARG A 1 191 ? 13.683 -8.271 -26.557 1.00 73.69 191 ARG A C 1
ATOM 1520 O O . ARG A 1 191 ? 13.694 -7.153 -27.073 1.00 73.69 191 ARG A O 1
ATOM 1527 N N . SER A 1 192 ? 13.963 -8.547 -25.286 1.00 75.88 192 SER A N 1
ATOM 1528 C CA . SER A 1 192 ? 14.127 -7.542 -24.245 1.00 75.88 192 SER A CA 1
ATOM 1529 C C . SER A 1 192 ? 15.369 -7.803 -23.383 1.00 75.88 192 SER A C 1
ATOM 1531 O O . SER A 1 192 ? 15.276 -8.003 -22.175 1.00 75.88 192 SER A O 1
ATOM 1533 N N . ARG A 1 193 ? 16.539 -7.873 -24.034 1.00 75.31 193 ARG A N 1
ATOM 1534 C CA . ARG A 1 193 ? 17.807 -8.259 -23.395 1.00 75.31 193 ARG A CA 1
ATOM 1535 C C . ARG A 1 193 ? 18.493 -7.105 -22.665 1.00 75.31 193 ARG A C 1
ATOM 1537 O O . ARG A 1 193 ? 19.289 -7.351 -21.772 1.00 75.31 193 ARG A O 1
ATOM 1544 N N . CYS A 1 194 ? 18.254 -5.866 -23.079 1.00 76.75 194 CYS A N 1
ATOM 1545 C CA . CYS A 1 194 ? 18.801 -4.690 -22.413 1.00 76.75 194 CYS A CA 1
ATOM 1546 C C . CYS A 1 194 ? 17.977 -4.284 -21.179 1.00 7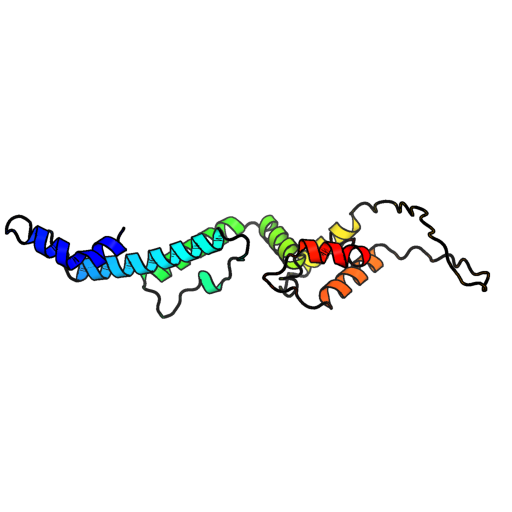6.75 194 CYS A C 1
ATOM 1548 O O . CYS A 1 194 ? 18.493 -3.535 -20.359 1.00 76.75 194 CYS A O 1
ATOM 1550 N N . LEU A 1 195 ? 16.718 -4.727 -21.072 1.00 75.62 195 LEU A N 1
ATOM 1551 C CA . LEU A 1 195 ? 15.814 -4.455 -19.945 1.00 75.62 195 LEU A CA 1
ATOM 1552 C C . LEU A 1 195 ? 15.939 -5.446 -18.767 1.00 75.62 195 LEU A C 1
ATOM 1554 O O . LEU A 1 195 ? 15.385 -5.159 -17.707 1.00 75.62 195 LEU A O 1
ATOM 1558 N N . GLN A 1 196 ? 16.614 -6.590 -18.949 1.00 64.38 196 GLN A N 1
ATOM 1559 C CA . GLN A 1 196 ? 16.909 -7.570 -17.885 1.00 64.38 196 GLN A CA 1
ATOM 1560 C C . GLN A 1 196 ? 18.148 -7.188 -17.077 1.00 64.38 196 GLN A C 1
ATOM 1562 O O . GLN A 1 196 ? 18.119 -7.419 -15.847 1.00 64.38 196 GLN A O 1
#

Sequence (196 aa):
MIERILEQGPAIRRALDDRRTQHLIPSWQDIDVMESGNAALKKVADFTDALSSEQALITEDLLLPAEEDTQLTCRLKEKMSGVLMDKYSASSTQKILAKTAFVDPRYKDIDISDEVKDELMVEMMDLPEEQRNDGDGEGEDSTDLLEKKKGKTTPIPKRIRVDTEMSRYLQEEALDPHADPLVWWRDNNARSRCLQ

Foldseek 3Di:
DLVVCLVCLVVVCVVQVDPVRNVVRDDVVNNVVSVLVVQLVVLVVVVVVLVVDPQHDPDPVSLDDDPPHDPVNVVVSVVVVVVVCVVQVDPVSVLVVLLVQCLQLQRVPDDDDPVSVVVLLVQLLPDDPDDDPPPDDDDDDDDDDDDDDPPPPDPDPSSVLSVQLSVVSSVDHRDDSPDDSVVVCVVCCVRRVSSD

Radius of gyration: 29.25 Å; chains: 1; bounding box: 52×44×98 Å

=== Feature glossary ===
Key to the feature types in this record:

pLDDT. pLDDT is the predicted lDDT-Cα score: AlphaFold's confidence that the local environment of each residue (all inter-atomic distances within 15 Å) is correctly placed. It is a per-residue number between 0 and 100, with higher meaning more reliable.

Radius of gyration, Cα contacts, bounding box. The geometric summary reports three shape descriptors. Rg (radius of gyration) measures how spread out the Cα atoms are about their centre of mass; compact globular proteins have small Rg, elongated or unfolded ones large. Cα contacts (<8 Å, |i−j|>4) count long-range residue pairs in spatial proximity — high for tightly packed folds, near zero for rods or random coil. The bounding-box extents give the protein's footprint along x, y, z in Å.

Backbone torsions (φ/ψ). Backbone dihedral angles. Every residue except chain termini has a φ (preceding-C → N → Cα → C) and a ψ (N → Cα → C → next-N). They are reported in degrees following the IUPAC sign convention. Secondary structure is essentially a statement about which (φ, ψ) basin each residue occupies.

Contact-map, Ramachandran, and PAE plots. Plot images: a contact map (which residues are close in 3D, as an N×N binary image), a Ramachandran scatter (backbone torsion angles, revealing secondary-structure composition at a glance), and — for AlphaFold structures — a PAE heatmap (pairwise prediction confidence).

Predicted aligned error. Predicted Aligned Error (PAE) is an AlphaFold confidence matrix: entry (i, j) is the expected error in the position of residue j, in ångströms, when the prediction is superimposed on the true structure at residue i. Low PAE within a block of residues means that block is internally rigid and well-predicted; high PAE between two blocks means their relative placement is uncertain even if each block individually is confident.

Secondary structure (3-state, P-SEA). Three-state secondary structure (P-SEA) collapses the eight DSSP classes into helix (a), strand (b), and coil (c). P-SEA assigns these from Cα geometry alone — distances and angles — without requiring backbone oxygens, so it works on any Cα trace.

Solvent-accessible surface area. Solvent-accessible surface area (SASA) is the area in Å² traced out by the centre of a 1.4 Å probe sphere (a water molecule) rolled over the protein's van der Waals surface (Shrake–Rupley / Lee–Richards construction). Buried residues have near-zero SASA; fully exposed residues can exceed 200 Å². The total SASA scales roughly with the number of surface residues.

Foldseek 3Di. The Foldseek 3Di string encodes local tertiary geometry as a 20-letter alphabet — one character per residue — derived from the relative positions of nearby Cα atoms. Unlike the amino-acid sequence, 3Di is a direct function of the 3D structure, so two proteins with the same fold have similar 3Di strings even at low sequence identity.

B-factor. For experimental (PDB) structures, the B-factor (temperature factor) quantifies the positional spread of each atom in the crystal — a combination of thermal vibration and static disorder — in units of Å². High B-factors mark flexible loops or poorly resolved regions; low B-factors mark the rigid, well-ordered core.

mmCIF coordinates. The mmCIF block holds the 3D Cartesian coordinates of each backbone atom (N, Cα, C, O) in ångströms. mmCIF is the PDB's canonical archive format — a tagged-loop text representation of the atomic model.

InterPro / GO / CATH / organism. Functional annotations link the protein to curated databases. InterPro entries identify conserved domains and families by matching the sequence against member-database signatures (Pfam, PROSITE, CDD, …). Gene Ontology (GO) terms describe molecular function, biological process, and cellular component in a controlled vocabulary. CATH places the structure in a hierarchical fold classification (Class/Architecture/Topology/Homologous-superfamily). The organism is the source species.

Rendered structure images. Structure images are PyMOL renders from six orthogonal camera directions. Cartoon representation draws helices as coils and strands as arrows; sticks shows the backbone as bonds; surface shows the solvent-excluded envelope. Rainbow coloring maps sequence position to hue (blue→red, N→C); chain coloring assigns a distinct color per polypeptide.

Sequence. This is the polypeptide sequence — one letter per residue, N-terminus first. Length ranges from a few dozen residues for small domains to over a thousand for large multi-domain proteins.

Secondary structure (8-state, DSSP). The SS8 string is DSSP's per-residue secondary-structure call. α-helix (H) means an i→i+4 H-bond ladder; β-strand (E) means the residue participates in a β-sheet; 3₁₀ (G) and π (I) are tighter and wider helices; T/S are turns/bends; '-' is loop.

Nearest PDB structures. Structural nearest neighbors (via Foldseek easy-search vs the PDB). Reported per hit: target PDB id, E-value, and alignment TM-score. A TM-score above ~0.5 is the conventional threshold for 'same fold'.